Protein AF-A0A8H6X5P5-F1 (afdb_monomer)

Mean predicted aligned error: 10.88 Å

Radius of gyration: 21.97 Å; Cα contacts (8 Å, |Δi|>4): 247; chains: 1; bounding box: 53×71×59 Å

Foldseek 3Di:
DDDDPVVVVVCVVCLLVVLLEDAADQDDDDPPDDHPDPVNVLVVVVPDDLVSLCSHAYYADDCPPHDDDPVSVQVSLQSNQAHQAYADQPDAVVSCCVSQLNYQYQHYAYAPPVVVVVDQLPPSSLQRHQEYHHHCDDQDPVNVVRVVVRPRHNYYHYPHPPPVPPVVPPPDPPDPDDDDPDDD

Sequence (184 aa):
MLVASGSSRVKDWVEPLLYRTVAVQYSAPFDGYPDFTWDILLAAVRSKPLSFYHSVRHVHSSLEYGPITEANAKAILSVCTHVENLVLQWADALDFLPLIAPLPLKYLGADFTRFFLDHPPTHPLFDHITHLGLGHSDPSAERAEGLSLVPRLTHLFCASRLSWAMPPASRDMRFPGRPHCAGA

pLDDT: mean 77.14, std 16.71, range [34.53, 97.56]

Structure (mmCIF, N/CA/C/O backbone):
data_AF-A0A8H6X5P5-F1
#
_entry.id   AF-A0A8H6X5P5-F1
#
loop_
_atom_site.group_PDB
_atom_site.id
_atom_site.type_symbol
_atom_site.label_atom_id
_atom_site.label_alt_id
_atom_site.label_comp_id
_atom_site.label_asym_id
_atom_site.label_entity_id
_atom_site.label_seq_id
_atom_site.pdbx_PDB_ins_code
_atom_site.Cartn_x
_atom_site.Cartn_y
_atom_site.Cartn_z
_atom_site.occupancy
_atom_site.B_iso_or_equiv
_atom_site.auth_seq_id
_atom_site.auth_comp_id
_atom_site.auth_asym_id
_atom_site.auth_atom_id
_atom_site.pdbx_PDB_model_num
ATOM 1 N N . MET A 1 1 ? -22.288 6.301 37.584 1.00 39.06 1 MET A N 1
ATOM 2 C CA . MET A 1 1 ? -22.570 5.269 36.564 1.00 39.06 1 MET A CA 1
ATOM 3 C C . MET A 1 1 ? -23.295 5.970 35.421 1.00 39.06 1 MET A C 1
ATOM 5 O O . MET A 1 1 ? -24.476 6.255 35.549 1.00 39.06 1 MET A O 1
ATOM 9 N N . LEU A 1 2 ? -22.560 6.428 34.403 1.00 40.22 2 LEU A N 1
ATOM 10 C CA . LEU A 1 2 ? -23.121 7.225 33.304 1.00 40.22 2 LEU A CA 1
ATOM 11 C C . LEU A 1 2 ? -23.671 6.280 32.234 1.00 40.22 2 LEU A C 1
ATOM 13 O O . LEU A 1 2 ? -22.944 5.437 31.713 1.00 40.22 2 LEU A O 1
ATOM 17 N N . VAL A 1 3 ? -24.964 6.409 31.947 1.00 42.84 3 VAL A N 1
ATOM 18 C CA . VAL A 1 3 ? -25.647 5.687 30.873 1.00 42.84 3 VAL A CA 1
ATOM 19 C C . VAL A 1 3 ? -25.101 6.220 29.550 1.00 42.84 3 VAL A C 1
ATOM 21 O O . VAL A 1 3 ? -25.372 7.360 29.180 1.00 42.84 3 VAL A O 1
ATOM 24 N N . ALA A 1 4 ? -24.300 5.414 28.852 1.00 46.38 4 ALA A N 1
ATOM 25 C CA . ALA A 1 4 ? -23.913 5.700 27.478 1.00 46.38 4 ALA A CA 1
ATOM 26 C C . ALA A 1 4 ? -25.193 5.768 26.627 1.00 46.38 4 ALA A C 1
ATOM 28 O O . ALA A 1 4 ? -25.933 4.787 26.518 1.00 46.38 4 ALA A O 1
ATOM 29 N N . SER A 1 5 ? -25.499 6.950 26.094 1.00 50.62 5 SER A N 1
ATOM 30 C CA . SER A 1 5 ? -26.655 7.173 25.229 1.00 50.62 5 SER A CA 1
ATOM 31 C C . SER A 1 5 ? -26.537 6.299 23.972 1.00 50.62 5 SER A C 1
ATOM 33 O O . SER A 1 5 ? -25.446 6.108 23.442 1.00 50.62 5 SER A O 1
ATOM 35 N N . GLY A 1 6 ? -27.651 5.754 23.465 1.00 51.62 6 GLY A N 1
ATOM 36 C CA . GLY A 1 6 ? -27.662 4.813 22.326 1.00 51.62 6 GLY A CA 1
ATOM 37 C C . GLY A 1 6 ? -26.953 5.305 21.051 1.00 51.62 6 GLY A C 1
ATOM 38 O O . GLY A 1 6 ? -26.541 4.492 20.230 1.00 51.62 6 GLY A O 1
ATOM 39 N N . SER A 1 7 ? -26.733 6.617 20.933 1.00 59.19 7 SER A N 1
ATOM 40 C CA . SER A 1 7 ? -25.903 7.260 19.908 1.00 59.19 7 SER A CA 1
ATOM 41 C C . SER A 1 7 ? -24.453 6.744 19.886 1.00 59.19 7 SER A C 1
ATOM 43 O O . SER A 1 7 ? -23.915 6.488 18.808 1.00 59.19 7 SER A O 1
ATOM 45 N N . SER A 1 8 ? -23.829 6.503 21.048 1.00 60.12 8 SER A N 1
ATOM 46 C CA . SER A 1 8 ? -22.437 6.032 21.092 1.00 60.12 8 SER A CA 1
ATOM 47 C C . SER A 1 8 ? -22.300 4.597 20.576 1.00 60.12 8 SER A C 1
ATOM 49 O O . SER A 1 8 ? -21.378 4.303 19.829 1.00 60.12 8 SER A O 1
ATOM 51 N N . ARG A 1 9 ? -23.268 3.721 20.882 1.00 61.78 9 ARG A N 1
ATOM 52 C CA . ARG A 1 9 ? -23.242 2.311 20.449 1.00 61.78 9 ARG A CA 1
ATOM 53 C C . ARG A 1 9 ? -23.410 2.172 18.938 1.00 61.78 9 ARG A C 1
ATOM 55 O O . ARG A 1 9 ? -22.734 1.354 18.328 1.00 61.78 9 ARG A O 1
ATOM 62 N N . VAL A 1 10 ? -24.284 2.980 18.330 1.00 67.75 10 VAL A N 1
ATOM 63 C CA . VAL A 1 10 ? -24.441 3.004 16.865 1.00 67.75 10 VAL A CA 1
ATOM 64 C C . VAL A 1 10 ? -23.162 3.516 16.207 1.00 67.75 10 VAL A C 1
ATOM 66 O O . VAL A 1 10 ? -22.707 2.921 15.234 1.00 67.75 10 VAL A O 1
ATOM 69 N N . LYS A 1 11 ? -22.540 4.564 16.763 1.00 67.12 11 LYS A N 1
ATOM 70 C CA . LYS A 1 11 ? -21.250 5.061 16.278 1.00 67.12 11 LYS A CA 1
ATOM 71 C C . LYS A 1 11 ? -20.174 3.975 16.336 1.00 67.12 11 LYS A C 1
ATOM 73 O O . LYS A 1 11 ? -19.557 3.715 15.313 1.00 67.12 11 LYS A O 1
ATOM 78 N N . ASP A 1 12 ? -20.027 3.282 17.462 1.00 67.75 12 ASP A N 1
ATOM 79 C CA . ASP A 1 12 ? -19.025 2.220 17.631 1.00 67.75 12 ASP A CA 1
ATOM 80 C C . ASP A 1 12 ? -19.234 1.034 16.668 1.00 67.75 12 ASP A C 1
ATOM 82 O O . ASP A 1 12 ? -18.279 0.350 16.306 1.00 67.75 12 ASP A O 1
ATOM 86 N N . TRP A 1 13 ? -20.474 0.776 16.237 1.00 67.25 13 TRP A N 1
ATOM 87 C CA . TRP A 1 13 ? -20.799 -0.307 15.298 1.00 67.25 13 TRP A CA 1
ATOM 88 C C . TRP A 1 13 ? -20.622 0.095 13.836 1.00 67.25 13 TRP A C 1
ATOM 90 O O . TRP A 1 13 ? -20.2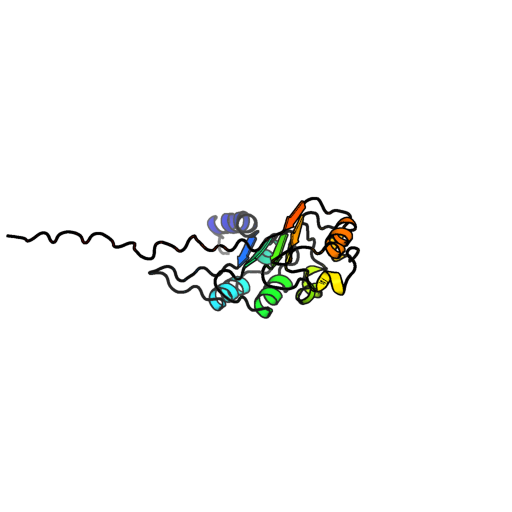21 -0.722 13.007 1.00 67.25 13 TRP A O 1
ATOM 100 N N . VAL A 1 14 ? -20.937 1.346 13.512 1.00 69.56 14 VAL A N 1
ATOM 101 C CA . VAL A 1 14 ? -20.919 1.860 12.140 1.00 69.56 14 VAL A CA 1
ATOM 102 C C . VAL A 1 14 ? -19.533 2.397 11.766 1.00 69.56 14 VAL A C 1
ATOM 104 O O . VAL A 1 14 ? -19.122 2.281 10.612 1.00 69.56 14 VAL A O 1
ATOM 107 N N . GLU A 1 15 ? -18.769 2.922 12.727 1.00 67.81 15 GLU A N 1
ATOM 108 C CA . GLU A 1 15 ? -17.417 3.458 12.521 1.00 67.81 15 GLU A CA 1
ATOM 109 C C . GLU A 1 15 ? -16.481 2.418 11.850 1.00 67.81 15 GLU A C 1
ATOM 111 O O . GLU A 1 15 ? -15.944 2.707 10.782 1.00 67.81 15 GLU A O 1
ATOM 116 N N . PRO A 1 16 ? -16.381 1.152 12.289 1.00 66.19 16 PRO A N 1
ATOM 117 C CA . PRO A 1 16 ? -15.549 0.155 11.601 1.00 66.19 16 PRO A CA 1
ATOM 118 C C . PRO A 1 16 ? -15.970 -0.182 10.160 1.00 66.19 16 PRO A C 1
ATOM 120 O O . PRO A 1 16 ? -15.204 -0.816 9.434 1.00 66.19 16 PRO A O 1
ATOM 123 N N . LEU A 1 17 ? -17.195 0.164 9.748 1.00 64.56 17 LEU A N 1
ATOM 124 C CA . LEU A 1 17 ? -17.684 -0.032 8.380 1.00 64.56 17 LEU A CA 1
ATOM 125 C C . LEU A 1 17 ? -17.421 1.202 7.513 1.00 64.56 17 LEU A C 1
ATOM 127 O O . LEU A 1 17 ? -17.019 1.057 6.361 1.00 64.56 17 LEU A O 1
ATOM 131 N N . LEU A 1 18 ? -17.602 2.399 8.075 1.00 67.75 18 LEU A N 1
ATOM 132 C CA . LEU A 1 18 ? -17.373 3.664 7.375 1.00 67.75 18 LEU A CA 1
ATOM 133 C C . LEU A 1 18 ? -15.886 4.011 7.245 1.00 67.75 18 LEU A C 1
ATOM 135 O O . LEU A 1 18 ? -15.490 4.625 6.260 1.00 67.75 18 LEU A O 1
ATOM 139 N N . TYR A 1 19 ? -15.058 3.606 8.210 1.00 72.44 19 TYR A N 1
ATOM 140 C CA . TYR A 1 19 ? -13.650 4.002 8.288 1.00 72.44 19 TYR A CA 1
ATOM 141 C C . TYR A 1 19 ? -12.671 2.863 7.969 1.00 72.44 19 TYR A C 1
ATOM 143 O O . TYR A 1 19 ? -11.539 2.845 8.448 1.00 72.44 19 TYR A O 1
ATOM 151 N N . ARG A 1 20 ? -13.066 1.922 7.101 1.00 86.69 20 ARG A N 1
ATOM 152 C CA . ARG A 1 20 ? -12.126 0.926 6.546 1.00 86.69 20 ARG A CA 1
ATOM 153 C C . ARG A 1 20 ? -11.087 1.539 5.613 1.00 86.69 20 ARG A C 1
ATOM 155 O O . ARG A 1 20 ? -10.101 0.875 5.295 1.00 86.69 20 ARG A O 1
ATOM 162 N N . THR A 1 21 ? -11.306 2.775 5.180 1.00 87.25 21 THR A N 1
ATOM 163 C CA . THR A 1 21 ? -10.473 3.461 4.200 1.00 87.25 21 THR A CA 1
ATOM 164 C C . THR A 1 21 ? -9.872 4.717 4.802 1.00 87.25 21 THR A C 1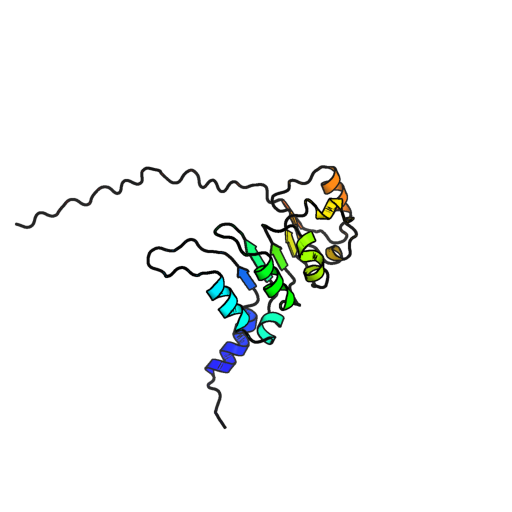
ATOM 166 O O . THR A 1 21 ? -10.592 5.612 5.239 1.00 87.25 21 THR A O 1
ATOM 169 N N . VAL A 1 22 ? -8.545 4.800 4.772 1.00 84.88 22 VAL A N 1
ATOM 170 C CA . VAL A 1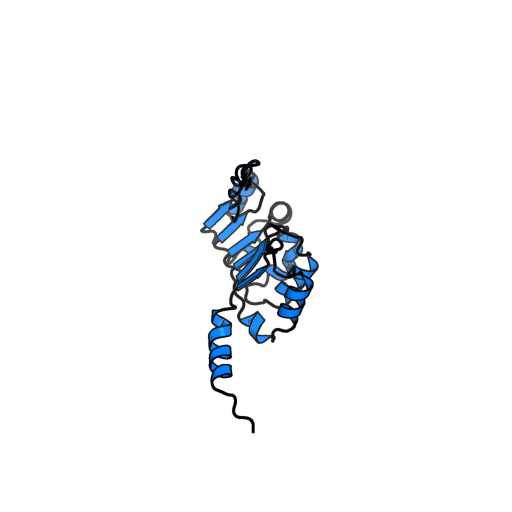 22 ? -7.800 6.040 4.980 1.00 84.88 22 VAL A CA 1
ATOM 171 C C . VAL A 1 22 ? -7.395 6.538 3.599 1.00 84.88 22 VAL A C 1
ATOM 173 O O . VAL A 1 22 ? -6.437 6.048 3.001 1.00 84.88 22 VAL A O 1
ATOM 176 N N . ALA A 1 23 ? -8.182 7.469 3.065 1.00 82.25 23 ALA A N 1
ATOM 177 C CA . ALA A 1 23 ? -7.862 8.163 1.829 1.00 82.25 23 ALA A CA 1
ATOM 178 C C . ALA A 1 23 ? -7.182 9.480 2.176 1.00 82.25 23 ALA A C 1
ATOM 180 O O . ALA A 1 23 ? -7.707 10.302 2.927 1.00 82.25 23 ALA A O 1
ATOM 181 N N . VAL A 1 24 ? -5.990 9.647 1.635 1.00 74.12 24 VAL A N 1
ATOM 182 C CA . VAL A 1 24 ? -5.109 10.755 1.919 1.00 74.12 24 VAL A CA 1
ATOM 183 C C . VAL A 1 24 ? -4.894 11.495 0.608 1.00 74.12 24 VAL A C 1
ATOM 185 O O . VAL A 1 24 ? -3.931 11.262 -0.124 1.00 74.12 24 VAL A O 1
ATOM 188 N N . GLN A 1 25 ? -5.887 12.315 0.283 1.00 69.81 25 GLN A N 1
ATOM 189 C CA . GLN A 1 25 ? -5.935 13.137 -0.916 1.00 69.81 25 GLN A CA 1
ATOM 190 C C . GLN A 1 25 ? -5.964 14.584 -0.450 1.00 69.81 25 GLN A C 1
ATOM 192 O O . GLN A 1 25 ? -6.847 14.973 0.314 1.00 69.81 25 GLN A O 1
ATOM 197 N N . TYR A 1 26 ? -4.980 15.375 -0.868 1.00 63.84 26 TYR A N 1
ATOM 198 C CA . TYR A 1 26 ? -5.124 16.817 -0.753 1.00 63.84 26 TYR A CA 1
ATOM 199 C C . TYR A 1 26 ? -6.249 17.214 -1.713 1.00 63.84 26 TYR A C 1
ATOM 201 O O . TYR A 1 26 ? -6.276 16.767 -2.854 1.00 63.84 26 TYR A O 1
ATOM 209 N N . SER A 1 27 ? -7.208 18.004 -1.256 1.00 59.72 27 SER A N 1
ATOM 210 C CA . SER A 1 27 ? -8.148 18.686 -2.140 1.00 59.72 27 SER A CA 1
ATOM 211 C C . SER A 1 27 ? -7.631 20.101 -2.319 1.00 59.72 27 SER A C 1
ATOM 213 O O . SER A 1 27 ? -7.303 20.741 -1.318 1.00 59.72 27 SER A O 1
ATOM 215 N N . ALA A 1 28 ? -7.553 20.591 -3.559 1.00 63.03 28 ALA A N 1
ATOM 216 C CA . ALA A 1 28 ? -7.335 22.014 -3.803 1.00 63.03 28 ALA A CA 1
ATOM 217 C C . ALA A 1 28 ? -8.240 22.856 -2.876 1.00 63.03 28 ALA A C 1
ATOM 219 O O . ALA A 1 28 ? -9.361 22.412 -2.592 1.00 63.03 28 ALA A O 1
ATOM 220 N N . PRO A 1 29 ? -7.780 24.033 -2.406 1.00 63.16 29 PRO A N 1
ATOM 221 C CA . PRO A 1 29 ? -8.624 24.957 -1.660 1.00 63.16 29 PRO A CA 1
ATOM 222 C C . PRO A 1 29 ? -9.966 25.105 -2.374 1.00 63.16 29 PRO A C 1
ATOM 224 O O . PRO A 1 29 ? -10.008 25.441 -3.559 1.00 63.16 29 PRO A O 1
ATOM 227 N N . PHE A 1 30 ? -11.057 24.782 -1.687 1.00 60.91 30 PHE A N 1
ATOM 228 C CA . PHE A 1 30 ? -12.389 24.996 -2.233 1.00 60.91 30 PHE A CA 1
ATOM 229 C C . PHE A 1 30 ? -12.824 26.402 -1.832 1.00 60.91 30 PHE A C 1
ATOM 231 O O . PHE A 1 30 ? -12.812 26.724 -0.643 1.00 60.91 30 PHE A O 1
ATOM 238 N N . ASP A 1 31 ? -13.191 27.239 -2.805 1.00 71.19 31 ASP A N 1
ATOM 239 C CA . ASP A 1 31 ? -13.555 28.638 -2.558 1.00 71.19 31 ASP A CA 1
ATOM 240 C C . ASP A 1 31 ? -14.583 28.755 -1.419 1.00 71.19 31 ASP A C 1
ATOM 242 O O . ASP A 1 31 ? -15.666 28.165 -1.455 1.00 71.19 31 ASP A O 1
ATOM 246 N N . GLY A 1 32 ? -14.231 29.523 -0.384 1.00 74.94 32 GLY A N 1
ATOM 247 C CA . GLY A 1 32 ? -15.073 29.747 0.795 1.00 74.94 32 GLY A CA 1
ATOM 248 C C . GLY A 1 32 ? -14.940 28.712 1.919 1.00 74.94 32 GLY A C 1
ATOM 249 O O . GLY A 1 32 ? -15.605 28.868 2.943 1.00 74.94 32 GLY A O 1
ATOM 250 N N . TYR A 1 33 ? -14.080 27.700 1.778 1.00 65.31 33 TYR A N 1
ATOM 251 C CA . TYR A 1 33 ? -13.771 26.733 2.835 1.00 65.31 33 TYR A CA 1
ATOM 252 C C . TYR A 1 33 ? -12.330 26.918 3.326 1.00 65.31 33 TYR A C 1
ATOM 254 O O . TYR A 1 33 ? -11.451 27.248 2.533 1.00 65.31 33 TYR A O 1
ATOM 262 N N . PRO A 1 34 ? -12.067 26.734 4.633 1.00 66.25 34 PRO A N 1
ATOM 263 C CA . PRO A 1 34 ? -10.711 26.806 5.159 1.00 66.25 34 PRO A CA 1
ATOM 264 C C . PRO A 1 34 ? -9.838 25.700 4.557 1.00 66.25 34 PRO A C 1
ATOM 266 O O . PRO A 1 34 ? -10.293 24.567 4.386 1.00 66.25 34 PRO A O 1
ATOM 269 N N . ASP A 1 35 ? -8.574 26.029 4.290 1.00 66.88 35 ASP A N 1
ATOM 270 C CA . ASP A 1 35 ? -7.583 25.070 3.810 1.00 66.88 35 ASP A CA 1
ATOM 271 C C . ASP A 1 35 ? -7.447 23.906 4.799 1.00 66.88 35 ASP A C 1
ATOM 273 O O . ASP A 1 35 ? -7.024 24.072 5.948 1.00 66.88 35 ASP A O 1
ATOM 277 N N . PHE A 1 36 ? -7.782 22.699 4.345 1.00 67.44 36 PHE A N 1
ATOM 278 C CA . PHE A 1 36 ? -7.519 21.482 5.102 1.00 67.44 36 PHE A CA 1
ATOM 279 C C . PHE A 1 36 ? -6.047 21.110 4.943 1.00 67.44 36 PHE A C 1
ATOM 281 O O . PHE A 1 36 ? -5.649 20.426 4.001 1.00 67.44 36 PHE A O 1
ATOM 288 N N . THR A 1 37 ? -5.219 21.592 5.869 1.00 72.12 37 THR A N 1
ATOM 289 C CA . THR A 1 37 ? -3.789 21.284 5.870 1.00 72.12 37 THR A CA 1
ATOM 290 C C . THR A 1 37 ? -3.522 19.841 6.295 1.00 72.12 37 THR A C 1
ATOM 292 O O . THR A 1 37 ? -4.297 19.201 7.014 1.00 72.12 37 THR A O 1
ATOM 295 N N . TRP A 1 38 ? -2.352 19.343 5.899 1.00 71.62 38 TRP A N 1
ATOM 296 C CA . TRP A 1 38 ? -1.826 18.053 6.337 1.00 71.62 38 TRP A CA 1
ATOM 297 C C . TRP A 1 38 ? -1.779 17.900 7.856 1.00 71.62 38 TRP A C 1
ATOM 299 O O . TRP A 1 38 ? -2.062 16.819 8.370 1.00 71.62 38 TRP A O 1
ATOM 309 N N . ASP A 1 39 ? -1.483 18.976 8.580 1.00 75.12 39 ASP A N 1
ATOM 310 C CA . ASP A 1 39 ? -1.404 18.954 10.040 1.00 75.12 39 ASP A CA 1
ATOM 311 C C . ASP A 1 39 ? -2.755 18.634 10.683 1.00 75.12 39 ASP A C 1
ATOM 313 O O . ASP A 1 39 ? -2.807 17.879 11.655 1.00 75.12 39 ASP A O 1
ATOM 317 N N . ILE A 1 40 ? -3.856 19.136 10.112 1.00 75.44 40 ILE A N 1
ATOM 318 C CA . ILE A 1 40 ? -5.214 18.850 10.592 1.00 75.44 40 ILE A CA 1
ATOM 319 C C . ILE A 1 40 ? -5.552 17.378 10.359 1.00 75.44 40 ILE A C 1
ATOM 321 O O . ILE A 1 40 ? -6.058 16.710 11.264 1.00 75.44 40 ILE A O 1
ATOM 325 N N . LEU A 1 41 ? -5.233 16.846 9.175 1.00 74.75 41 LEU A N 1
ATOM 326 C CA . LEU A 1 41 ? -5.461 15.436 8.868 1.00 74.75 41 LEU A CA 1
ATOM 327 C C . LEU A 1 41 ? -4.647 14.527 9.796 1.00 74.75 41 LEU A C 1
ATOM 329 O O . LEU A 1 41 ? -5.184 13.574 10.356 1.00 74.75 41 LEU A O 1
ATOM 333 N N . LEU A 1 42 ? -3.371 14.842 10.017 1.00 76.50 42 LEU A N 1
ATOM 334 C CA . LEU A 1 42 ? -2.517 14.083 10.929 1.00 76.50 42 LEU A CA 1
ATOM 335 C C . LEU A 1 42 ? -2.973 14.192 12.376 1.00 76.50 42 LEU A C 1
ATOM 337 O O . LEU A 1 42 ? -2.915 13.196 13.092 1.00 76.50 42 LEU A O 1
ATOM 341 N N . ALA A 1 43 ? -3.424 15.363 12.823 1.00 81.81 43 ALA A N 1
ATOM 342 C CA . ALA A 1 43 ? -3.997 15.524 14.153 1.00 81.81 43 ALA A CA 1
ATOM 343 C C . ALA A 1 43 ? -5.261 14.667 14.305 1.00 81.81 43 ALA A C 1
ATOM 345 O O . ALA A 1 43 ? -5.406 13.962 15.305 1.00 81.81 43 ALA A O 1
ATOM 346 N N . ALA A 1 44 ? -6.130 14.654 13.288 1.00 79.56 44 ALA A N 1
ATOM 347 C CA . ALA A 1 44 ? -7.327 13.822 13.268 1.00 79.56 44 ALA A CA 1
ATOM 348 C C . ALA A 1 44 ? -6.971 12.333 13.325 1.00 79.56 44 ALA A C 1
ATOM 350 O O . ALA A 1 44 ? -7.499 11.624 14.180 1.00 79.56 44 ALA A O 1
ATOM 351 N N . VAL A 1 45 ? -6.029 11.880 12.492 1.00 80.06 45 VAL A N 1
ATOM 352 C CA . VAL A 1 45 ? -5.498 10.513 12.520 1.00 80.06 45 VAL A CA 1
ATOM 353 C C . VAL A 1 45 ? -4.946 10.201 13.914 1.00 80.06 45 VAL A C 1
ATOM 355 O O . VAL A 1 45 ? -5.488 9.337 14.593 1.00 80.06 45 VAL A O 1
ATOM 358 N N . ARG A 1 46 ? -3.975 10.972 14.419 1.00 83.56 46 ARG A N 1
ATOM 359 C CA . ARG A 1 46 ? -3.341 10.774 15.740 1.00 83.56 46 ARG A CA 1
ATOM 360 C C . ARG A 1 46 ? -4.326 10.771 16.912 1.00 83.56 46 ARG A C 1
ATOM 362 O O . ARG A 1 46 ? -4.043 10.136 17.921 1.00 83.56 46 ARG A O 1
ATOM 369 N N . SER A 1 47 ? -5.465 11.452 16.789 1.00 85.19 47 SER A N 1
ATOM 370 C CA . SER A 1 47 ? -6.516 11.466 17.816 1.00 85.19 47 SER A CA 1
ATOM 371 C C . SER A 1 47 ? -7.370 10.192 17.857 1.00 85.19 47 SER A C 1
ATOM 373 O O . SER A 1 47 ? -8.099 9.975 18.827 1.00 85.19 47 SER A O 1
ATOM 375 N N . LYS A 1 48 ? -7.311 9.346 16.819 1.00 85.38 48 LYS A N 1
ATOM 376 C CA . LYS A 1 48 ? -8.088 8.107 16.756 1.00 85.38 48 LYS A CA 1
ATOM 377 C C . LYS A 1 48 ? -7.540 7.047 17.724 1.00 85.38 48 LYS A C 1
ATOM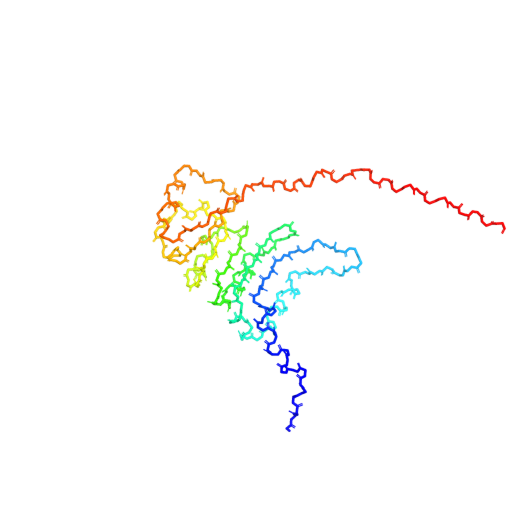 379 O O . LYS A 1 48 ? -6.325 6.908 17.866 1.00 85.38 48 LYS A O 1
ATOM 384 N N . PRO A 1 49 ? -8.422 6.258 18.367 1.00 87.62 49 PRO A N 1
ATOM 385 C CA . PRO A 1 49 ? -8.004 5.158 19.233 1.00 87.62 49 PRO A CA 1
ATOM 386 C C . PRO A 1 49 ? -7.321 4.044 18.427 1.00 87.62 49 PRO A C 1
ATOM 388 O O . PRO A 1 49 ? -7.607 3.866 17.248 1.00 87.62 49 PRO A O 1
ATOM 391 N N . LEU A 1 50 ? -6.484 3.220 19.067 1.00 86.56 50 LEU A N 1
ATOM 392 C CA . LEU A 1 50 ? -5.786 2.110 18.395 1.00 86.56 50 LEU A CA 1
ATOM 393 C C . LEU A 1 50 ? -6.729 1.151 17.644 1.00 86.56 50 LEU A C 1
ATOM 395 O O . LEU A 1 50 ? -6.408 0.687 16.552 1.00 86.56 50 LEU A O 1
ATOM 399 N N . SER A 1 51 ? -7.923 0.905 18.191 1.00 85.88 51 SER A N 1
ATOM 400 C CA . SER A 1 51 ? -8.958 0.068 17.568 1.00 85.88 51 SER A CA 1
ATOM 401 C C . SER A 1 51 ? -9.390 0.557 16.183 1.00 85.88 51 SER A C 1
ATOM 403 O O . SER A 1 51 ? -9.731 -0.264 15.332 1.00 85.88 51 SER A O 1
ATOM 405 N N . PHE A 1 52 ? -9.327 1.868 15.929 1.00 86.50 52 PHE A N 1
ATOM 406 C CA . PHE A 1 52 ? -9.602 2.447 14.617 1.00 86.50 52 PHE A CA 1
ATOM 407 C C . PHE A 1 52 ? -8.632 1.896 13.570 1.00 86.50 52 PHE A C 1
ATOM 409 O O . PHE A 1 52 ? -9.062 1.377 12.544 1.00 86.50 52 PHE A O 1
ATOM 416 N N . TYR A 1 53 ? -7.329 1.920 13.850 1.00 86.19 53 TYR A N 1
ATOM 417 C CA . TYR A 1 53 ? -6.304 1.478 12.901 1.00 86.19 53 TYR A CA 1
ATOM 418 C C . TYR A 1 53 ? -6.365 -0.021 12.608 1.00 86.19 53 TYR A C 1
ATOM 420 O O . TYR A 1 53 ? -6.099 -0.445 11.486 1.00 86.19 53 TYR A O 1
ATOM 428 N N . HIS A 1 54 ? -6.812 -0.824 13.577 1.00 89.06 54 HIS A N 1
ATOM 429 C CA . HIS A 1 54 ? -7.094 -2.244 13.362 1.00 89.06 54 HIS A CA 1
ATOM 430 C C . HIS A 1 54 ? -8.280 -2.496 12.421 1.00 89.06 54 HIS A C 1
ATOM 432 O O . HIS A 1 54 ? -8.386 -3.589 11.859 1.00 89.06 54 HIS A O 1
ATOM 438 N N . SER A 1 55 ? -9.166 -1.516 12.225 1.00 89.69 55 SER A N 1
ATOM 439 C CA . SER A 1 55 ? -10.292 -1.602 11.285 1.00 89.69 55 SER A CA 1
ATOM 440 C C . SER A 1 55 ? -9.946 -1.136 9.866 1.00 89.69 55 SER A C 1
ATOM 442 O O . SER A 1 55 ? -10.660 -1.477 8.922 1.00 89.69 55 SER A O 1
ATOM 444 N N . VAL A 1 56 ? -8.825 -0.428 9.692 1.00 91.75 56 VAL A N 1
ATOM 445 C CA . VAL A 1 56 ? -8.369 0.051 8.382 1.00 91.75 56 VAL A CA 1
ATOM 446 C C . VAL A 1 56 ? -7.952 -1.137 7.512 1.00 91.75 56 VAL A C 1
ATOM 448 O O . VAL A 1 56 ? -7.186 -2.006 7.930 1.00 91.75 56 VAL A O 1
ATOM 451 N N . ARG A 1 57 ? -8.495 -1.192 6.295 1.00 93.75 57 ARG A N 1
ATOM 452 C CA . ARG A 1 57 ? -8.219 -2.208 5.263 1.00 93.75 57 ARG A CA 1
ATOM 453 C C . ARG A 1 57 ? -7.681 -1.598 3.976 1.00 93.75 57 ARG A C 1
ATOM 455 O O . ARG A 1 57 ? -7.028 -2.297 3.204 1.00 93.75 57 ARG A O 1
ATOM 462 N N . HIS A 1 58 ? -7.944 -0.316 3.754 1.00 92.44 58 HIS A N 1
ATOM 463 C CA . HIS A 1 58 ? -7.566 0.401 2.549 1.00 92.44 58 HIS A CA 1
ATOM 464 C C . HIS A 1 58 ? -6.806 1.667 2.935 1.00 92.44 58 HIS A C 1
ATOM 466 O O . HIS A 1 58 ? -7.298 2.468 3.730 1.00 92.44 58 HIS A O 1
ATOM 472 N N . VAL A 1 59 ? -5.623 1.856 2.364 1.00 90.56 59 VAL A N 1
ATOM 473 C CA . VAL A 1 59 ? -4.856 3.098 2.475 1.00 90.56 59 VAL A CA 1
ATOM 474 C C . VAL A 1 59 ? -4.572 3.584 1.065 1.00 90.56 59 VAL A C 1
ATOM 476 O O . VAL A 1 59 ? -3.951 2.879 0.271 1.00 90.56 59 VAL A O 1
ATOM 479 N N . HIS A 1 60 ? -5.049 4.783 0.745 1.00 88.38 60 HIS A N 1
ATOM 480 C CA . HIS A 1 60 ? -4.829 5.419 -0.550 1.00 88.38 60 HIS A CA 1
ATOM 481 C C . HIS A 1 60 ? -4.141 6.755 -0.339 1.00 88.38 60 HIS A C 1
ATOM 483 O O . HIS A 1 60 ? -4.614 7.572 0.444 1.00 88.38 60 HIS A O 1
ATOM 489 N N . SER A 1 61 ? -3.028 6.975 -1.027 1.00 83.81 61 SER A N 1
ATOM 490 C CA . SER A 1 61 ? -2.311 8.237 -1.001 1.00 83.81 61 SER A CA 1
ATOM 491 C C . SER A 1 61 ? -1.942 8.667 -2.416 1.00 83.81 61 SER A C 1
ATOM 493 O O . SER A 1 61 ? -1.290 7.926 -3.160 1.00 83.81 61 SER A O 1
ATOM 495 N N . SER A 1 62 ? -2.369 9.878 -2.774 1.00 77.00 62 SER A N 1
ATOM 496 C CA . SER A 1 62 ? -2.106 10.501 -4.070 1.00 77.00 62 SER A CA 1
ATOM 497 C C . SER A 1 62 ? -1.509 11.895 -3.888 1.00 77.00 62 SER A C 1
ATOM 499 O O . SER A 1 62 ? -1.859 12.611 -2.949 1.00 77.00 62 SER A O 1
ATOM 501 N N . LEU A 1 63 ? -0.601 12.262 -4.796 1.00 64.75 63 LEU A N 1
ATOM 502 C CA . LEU A 1 63 ? 0.046 13.574 -4.845 1.00 64.75 63 LEU A CA 1
ATOM 503 C C . LEU A 1 63 ? -0.708 14.613 -5.671 1.00 64.75 63 LEU A C 1
ATOM 505 O O . LEU A 1 63 ? -0.195 15.724 -5.780 1.00 64.75 63 LEU A O 1
ATOM 509 N N . GLU A 1 64 ? -1.877 14.296 -6.244 1.00 60.69 64 GLU A N 1
ATOM 510 C CA . GLU A 1 64 ? -2.538 15.163 -7.239 1.00 60.69 64 GLU A CA 1
ATOM 511 C C . GLU A 1 64 ? -2.685 16.629 -6.809 1.00 60.69 64 GLU A C 1
ATOM 513 O O . GLU A 1 64 ? -2.737 17.503 -7.672 1.00 60.69 64 GLU A O 1
ATOM 518 N N . TYR A 1 65 ? -2.657 16.929 -5.506 1.00 56.47 65 TYR A N 1
ATOM 519 C CA . TYR A 1 65 ? -2.799 18.299 -5.035 1.00 56.47 65 TYR A CA 1
ATOM 520 C C . TYR A 1 65 ? -1.860 18.732 -3.889 1.00 56.47 65 TYR A C 1
ATOM 522 O O . TYR A 1 65 ? -1.973 19.858 -3.417 1.00 56.47 65 TYR A O 1
ATOM 530 N N . GLY A 1 66 ? -0.886 17.923 -3.454 1.00 56.91 66 GLY A N 1
ATOM 531 C CA . GLY A 1 66 ? 0.106 18.393 -2.474 1.00 56.91 66 GLY A CA 1
ATOM 532 C C . GLY A 1 66 ? 0.966 17.294 -1.844 1.00 56.91 66 GLY A C 1
ATOM 533 O O . GLY A 1 66 ? 0.524 16.147 -1.766 1.00 56.91 66 GLY A O 1
ATOM 534 N N . PRO A 1 67 ? 2.184 17.620 -1.364 1.00 59.78 67 PRO A N 1
ATOM 535 C CA . PRO A 1 67 ? 3.114 16.631 -0.844 1.00 59.78 67 PRO A CA 1
ATOM 536 C C . PRO A 1 67 ? 2.642 16.094 0.504 1.00 59.78 67 PRO A C 1
ATOM 538 O O . PRO A 1 67 ? 2.826 16.727 1.543 1.00 59.78 67 PRO A O 1
ATOM 541 N N . ILE A 1 68 ? 2.085 14.883 0.507 1.00 70.81 68 ILE A N 1
ATOM 542 C CA . ILE A 1 68 ? 2.254 14.032 1.679 1.00 70.81 68 ILE A CA 1
ATOM 543 C C . ILE A 1 68 ? 3.757 13.822 1.854 1.00 70.81 68 ILE A C 1
ATOM 545 O O . ILE A 1 68 ? 4.470 13.485 0.910 1.00 70.81 68 ILE A O 1
ATOM 549 N N . THR A 1 69 ? 4.268 14.065 3.054 1.00 78.12 69 THR A N 1
ATOM 550 C CA . THR A 1 69 ? 5.660 13.728 3.323 1.00 78.12 69 THR A CA 1
ATOM 551 C C . THR A 1 69 ? 5.771 12.221 3.512 1.00 78.12 69 THR A C 1
ATOM 553 O O . THR A 1 69 ? 4.879 11.570 4.063 1.00 78.12 69 THR A O 1
ATOM 556 N N . GLU A 1 70 ? 6.904 11.662 3.111 1.00 82.69 70 GLU A N 1
ATOM 557 C CA . GLU A 1 70 ? 7.246 10.267 3.381 1.00 82.69 70 GLU A CA 1
ATOM 558 C C . GLU A 1 70 ? 7.047 9.902 4.862 1.00 82.69 70 GLU A C 1
ATOM 560 O O . GLU A 1 70 ? 6.452 8.875 5.188 1.00 82.69 70 GLU A O 1
ATOM 565 N N . ALA A 1 71 ? 7.442 10.804 5.766 1.00 84.69 71 ALA A N 1
ATOM 566 C CA . ALA A 1 71 ? 7.276 10.650 7.208 1.00 84.69 71 ALA A CA 1
ATOM 567 C C . ALA A 1 71 ? 5.808 10.464 7.632 1.00 84.69 71 ALA A C 1
ATOM 569 O O . ALA A 1 71 ? 5.514 9.633 8.493 1.00 84.69 71 ALA A O 1
ATOM 570 N N . ASN A 1 72 ? 4.877 11.194 7.013 1.00 83.56 72 ASN A N 1
ATOM 571 C CA . ASN A 1 72 ? 3.449 11.089 7.311 1.00 83.56 72 ASN A CA 1
ATOM 572 C C . ASN A 1 72 ? 2.881 9.741 6.869 1.00 83.56 72 ASN A C 1
ATOM 574 O O . ASN A 1 72 ? 2.170 9.089 7.634 1.00 83.56 72 ASN A O 1
ATOM 578 N N . ALA A 1 73 ? 3.235 9.296 5.664 1.00 86.38 73 ALA A N 1
ATOM 579 C CA . ALA A 1 73 ? 2.834 7.985 5.168 1.00 86.38 73 ALA A CA 1
ATOM 580 C C . ALA A 1 73 ? 3.386 6.860 6.056 1.00 86.38 73 ALA A C 1
ATOM 582 O O . ALA A 1 73 ? 2.642 5.959 6.446 1.00 86.38 73 ALA A O 1
ATOM 583 N N . LYS A 1 74 ? 4.660 6.956 6.462 1.00 90.06 74 LYS A N 1
ATOM 584 C CA . LYS A 1 74 ? 5.288 6.003 7.390 1.00 90.06 74 LYS A CA 1
ATOM 585 C C . LYS A 1 74 ? 4.581 5.972 8.747 1.00 90.06 74 LYS A C 1
ATOM 587 O O . LYS A 1 74 ? 4.349 4.892 9.281 1.00 90.06 74 LYS A O 1
ATOM 592 N N . ALA A 1 75 ? 4.185 7.130 9.276 1.00 87.75 75 ALA A N 1
ATOM 593 C CA . ALA A 1 75 ? 3.447 7.221 10.535 1.00 87.75 75 ALA A CA 1
ATOM 594 C C . ALA A 1 75 ? 2.042 6.598 10.463 1.00 87.75 75 ALA A C 1
ATOM 596 O O . ALA A 1 75 ? 1.583 6.024 11.444 1.00 87.75 75 ALA A O 1
ATOM 597 N N . ILE A 1 76 ? 1.356 6.689 9.319 1.00 88.25 76 ILE A N 1
ATOM 598 C CA . ILE A 1 76 ? 0.055 6.030 9.118 1.00 88.25 76 ILE A CA 1
ATOM 599 C C . ILE A 1 76 ? 0.244 4.512 8.995 1.00 88.25 76 ILE A C 1
ATOM 601 O O . ILE A 1 76 ? -0.478 3.739 9.628 1.00 88.25 76 ILE A O 1
ATOM 605 N N . LEU A 1 77 ? 1.224 4.070 8.204 1.00 91.56 77 LEU A N 1
ATOM 606 C CA . LEU A 1 77 ? 1.466 2.647 7.954 1.00 91.56 77 LEU A CA 1
ATOM 607 C C . LEU A 1 77 ? 1.995 1.902 9.185 1.00 91.56 77 LEU A C 1
ATOM 609 O O . LEU A 1 77 ? 1.707 0.720 9.334 1.00 91.56 77 LEU A O 1
ATOM 613 N N . SER A 1 78 ? 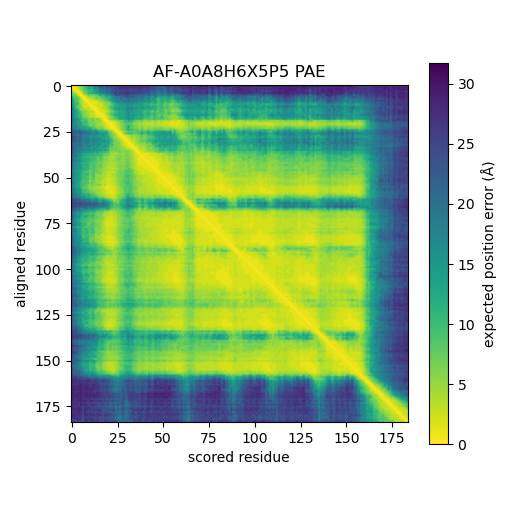2.693 2.577 10.103 1.00 92.19 78 SER A N 1
ATOM 614 C CA . SER A 1 78 ? 3.189 1.946 11.335 1.00 92.19 78 SER A CA 1
ATOM 615 C C . SER A 1 78 ? 2.080 1.513 12.301 1.00 92.19 78 SER A C 1
ATOM 617 O O . SER A 1 78 ? 2.304 0.632 13.130 1.00 92.19 78 SER A O 1
ATOM 619 N N . VAL A 1 79 ? 0.883 2.099 12.195 1.00 90.94 79 VAL A N 1
ATOM 620 C CA . VAL A 1 79 ? -0.274 1.767 13.045 1.00 90.94 79 VAL A CA 1
ATOM 621 C C . VAL A 1 79 ? -1.345 0.960 12.302 1.00 90.94 79 VAL A C 1
ATOM 623 O O . VAL A 1 79 ? -2.060 0.167 12.918 1.00 90.94 79 VAL A O 1
ATOM 626 N N . CYS A 1 80 ? -1.442 1.098 10.976 1.00 92.56 80 CYS A N 1
ATOM 627 C CA . CYS A 1 80 ? -2.392 0.362 10.136 1.00 92.56 80 CYS A CA 1
ATOM 628 C C . CYS A 1 80 ? -1.869 -1.044 9.780 1.00 92.56 80 CYS A C 1
ATOM 630 O O . CYS A 1 80 ? -1.436 -1.304 8.663 1.00 92.56 80 CYS A O 1
ATOM 632 N N . THR A 1 81 ? -1.937 -1.981 10.723 1.00 93.00 81 THR A N 1
ATOM 633 C CA . THR A 1 81 ? -1.334 -3.327 10.585 1.00 93.00 81 THR A CA 1
ATOM 634 C C . THR A 1 81 ? -2.136 -4.333 9.751 1.00 93.00 81 THR A C 1
ATOM 636 O O . THR A 1 81 ? -1.633 -5.401 9.422 1.00 93.00 81 THR A O 1
ATOM 639 N N . HIS A 1 82 ? -3.389 -4.024 9.413 1.00 95.06 82 HIS A N 1
ATOM 640 C CA . HIS A 1 82 ? -4.313 -4.947 8.736 1.00 95.06 82 HIS A CA 1
ATOM 641 C C . HIS A 1 82 ? -4.675 -4.481 7.319 1.00 95.06 82 HIS A C 1
ATOM 643 O O . HIS A 1 82 ? -5.748 -4.802 6.808 1.00 95.06 82 HIS A O 1
ATOM 649 N N . VAL A 1 83 ? -3.818 -3.674 6.695 1.00 95.75 83 VAL A N 1
ATOM 650 C CA . VAL A 1 83 ? -4.074 -3.135 5.356 1.00 95.75 83 VAL A CA 1
ATOM 651 C C . VAL A 1 83 ? -4.022 -4.262 4.332 1.00 95.75 83 VAL A C 1
ATOM 653 O O . VAL A 1 83 ? -3.044 -4.995 4.248 1.00 95.75 83 VAL A O 1
ATOM 656 N N . GLU A 1 84 ? -5.086 -4.372 3.540 1.00 96.94 84 GLU A N 1
ATOM 657 C CA . GLU A 1 84 ? -5.202 -5.325 2.433 1.00 96.94 84 GLU A CA 1
ATOM 658 C C . GLU A 1 84 ? -5.001 -4.635 1.080 1.00 96.94 84 GLU A C 1
ATOM 660 O O . GLU A 1 84 ? -4.592 -5.272 0.112 1.00 96.94 84 GLU A O 1
ATOM 665 N N . ASN A 1 85 ? -5.306 -3.337 0.993 1.00 96.19 85 ASN A N 1
ATOM 666 C CA . ASN A 1 85 ? -5.213 -2.568 -0.240 1.00 96.19 85 ASN A CA 1
ATOM 667 C C . ASN A 1 85 ? -4.422 -1.292 0.018 1.00 96.19 85 ASN A C 1
ATOM 669 O O . ASN A 1 85 ? -4.886 -0.411 0.745 1.00 96.19 85 ASN A O 1
ATOM 673 N N . LEU A 1 86 ? -3.237 -1.204 -0.575 1.00 94.69 86 LEU A N 1
ATOM 674 C CA . LEU A 1 86 ? -2.338 -0.073 -0.411 1.00 94.69 86 LEU A CA 1
ATOM 675 C C . LEU A 1 86 ? -2.060 0.584 -1.758 1.00 94.69 86 LEU A C 1
ATOM 677 O O . LEU A 1 86 ? -1.691 -0.090 -2.716 1.00 94.69 86 LEU A O 1
ATOM 681 N N . VAL A 1 87 ? -2.215 1.904 -1.816 1.00 92.06 87 VAL A N 1
ATOM 682 C CA . VAL A 1 87 ? -1.868 2.719 -2.980 1.00 92.06 87 VAL A CA 1
ATOM 683 C C . VAL A 1 87 ? -0.990 3.889 -2.547 1.00 92.06 87 VAL A C 1
ATOM 685 O O . VAL A 1 87 ? -1.440 4.750 -1.793 1.00 92.06 87 VAL A O 1
ATOM 688 N N . LEU A 1 88 ? 0.239 3.928 -3.055 1.00 89.50 88 LEU A N 1
ATOM 689 C CA . LEU A 1 88 ? 1.253 4.957 -2.839 1.00 89.50 88 LEU A CA 1
ATOM 690 C C . LEU A 1 88 ? 1.716 5.492 -4.203 1.00 89.50 88 LEU A C 1
ATOM 692 O O . LEU A 1 88 ? 2.770 5.116 -4.701 1.00 89.50 88 LEU A O 1
ATOM 696 N N . GLN A 1 89 ? 0.924 6.357 -4.843 1.00 82.50 89 GLN A N 1
ATOM 697 C CA . GLN A 1 89 ? 1.168 6.765 -6.245 1.00 82.50 89 GLN A CA 1
ATOM 698 C C . GLN A 1 89 ? 2.471 7.549 -6.479 1.00 82.50 89 GLN A C 1
ATOM 700 O O . GLN A 1 89 ? 2.849 7.795 -7.618 1.00 82.50 89 GLN A O 1
ATOM 705 N N . TRP A 1 90 ? 3.136 7.968 -5.411 1.00 80.75 90 TRP A N 1
ATOM 706 C CA . TRP A 1 90 ? 4.247 8.912 -5.435 1.00 80.75 90 TRP A CA 1
ATOM 707 C C . TRP A 1 90 ? 5.532 8.401 -4.803 1.00 80.75 90 TRP A C 1
ATOM 709 O O . TRP A 1 90 ? 6.546 9.094 -4.848 1.00 80.75 90 TRP A O 1
ATOM 719 N N . ALA A 1 91 ? 5.474 7.233 -4.176 1.00 82.44 91 ALA A N 1
ATOM 720 C CA . ALA A 1 91 ? 6.609 6.635 -3.506 1.00 82.44 91 ALA A CA 1
ATOM 721 C C . ALA A 1 91 ? 7.036 5.371 -4.237 1.00 82.44 91 ALA A C 1
ATOM 723 O O . ALA A 1 91 ? 6.192 4.612 -4.726 1.00 82.44 91 ALA A O 1
ATOM 724 N N . ASP A 1 92 ? 8.343 5.123 -4.238 1.00 85.25 92 ASP A N 1
ATOM 725 C CA . ASP A 1 92 ? 8.845 3.802 -4.573 1.00 85.25 92 ASP A CA 1
ATOM 726 C C . ASP A 1 92 ? 8.492 2.842 -3.430 1.00 85.25 92 ASP A C 1
ATOM 728 O O . ASP A 1 92 ? 8.669 3.156 -2.245 1.00 85.25 92 ASP A O 1
ATOM 732 N N . ALA A 1 93 ? 7.970 1.665 -3.774 1.00 85.12 93 ALA A N 1
ATOM 733 C CA . ALA A 1 93 ? 7.608 0.639 -2.802 1.00 85.12 93 ALA A CA 1
ATOM 734 C C . ALA A 1 93 ? 8.798 0.257 -1.905 1.00 85.12 93 ALA A C 1
ATOM 736 O O . ALA A 1 93 ? 8.607 -0.090 -0.735 1.00 85.12 93 ALA A O 1
ATOM 737 N N . LEU A 1 94 ? 10.021 0.354 -2.438 1.00 88.62 94 LEU A N 1
ATOM 738 C CA . LEU A 1 94 ? 11.256 0.058 -1.723 1.00 88.62 94 LEU A CA 1
ATOM 739 C C . LEU A 1 94 ? 11.432 0.922 -0.464 1.00 88.62 94 LEU A C 1
ATOM 741 O O . LEU A 1 94 ? 11.812 0.404 0.587 1.00 88.62 94 LEU A O 1
ATOM 745 N N . ASP A 1 95 ? 11.078 2.208 -0.527 1.00 90.38 95 ASP A N 1
ATOM 746 C CA . ASP A 1 95 ? 11.256 3.153 0.589 1.00 90.38 95 ASP A CA 1
ATOM 747 C C . ASP A 1 95 ? 10.323 2.842 1.781 1.00 90.38 95 ASP A C 1
ATOM 749 O O . ASP A 1 95 ? 10.531 3.310 2.912 1.00 90.38 95 ASP A O 1
ATOM 753 N N . PHE A 1 96 ? 9.304 2.013 1.533 1.00 92.50 96 PHE A N 1
ATOM 754 C CA . PHE A 1 96 ? 8.284 1.578 2.483 1.00 92.50 96 PHE A CA 1
ATOM 755 C C . PHE A 1 96 ? 8.359 0.085 2.807 1.00 92.50 96 PHE A C 1
ATOM 757 O O . PHE A 1 96 ? 7.591 -0.383 3.652 1.00 92.50 96 PHE A O 1
ATOM 764 N N . LEU A 1 97 ? 9.293 -0.655 2.199 1.00 93.25 97 LEU A N 1
ATOM 765 C CA . LEU A 1 97 ? 9.369 -2.113 2.279 1.00 93.25 97 LEU A CA 1
ATOM 766 C C . LEU A 1 97 ? 9.291 -2.668 3.715 1.00 93.25 97 LEU A C 1
ATOM 768 O O . LEU A 1 97 ? 8.475 -3.565 3.938 1.00 93.25 97 LEU A O 1
ATOM 772 N N . PRO A 1 98 ? 10.018 -2.122 4.717 1.00 94.38 98 PRO A N 1
ATOM 773 C CA . PRO A 1 98 ? 9.950 -2.628 6.091 1.00 94.38 98 PRO A CA 1
ATOM 774 C C . PRO A 1 98 ? 8.563 -2.513 6.735 1.00 94.38 98 PRO A C 1
ATOM 776 O O . PRO A 1 98 ? 8.246 -3.267 7.651 1.00 94.38 98 PRO A O 1
ATOM 779 N N . LEU A 1 99 ? 7.744 -1.562 6.278 1.00 94.75 99 LEU A N 1
ATOM 780 C CA . LEU A 1 99 ? 6.400 -1.321 6.803 1.00 94.75 99 LEU A CA 1
ATOM 781 C C . LEU A 1 99 ? 5.335 -2.118 6.053 1.00 94.75 99 LEU A C 1
ATOM 783 O O . LEU A 1 99 ? 4.334 -2.484 6.660 1.00 94.75 99 LEU A O 1
ATOM 787 N N . ILE A 1 100 ? 5.532 -2.376 4.757 1.00 95.44 100 ILE A N 1
ATOM 788 C CA . ILE A 1 100 ? 4.511 -3.005 3.905 1.00 95.44 100 ILE A CA 1
ATOM 789 C C . ILE A 1 100 ? 4.682 -4.518 3.766 1.00 95.44 100 ILE A C 1
ATOM 791 O O . ILE A 1 100 ? 3.687 -5.217 3.612 1.00 95.44 100 ILE A O 1
ATOM 795 N N . ALA A 1 101 ? 5.909 -5.038 3.874 1.00 94.75 101 ALA A N 1
ATOM 796 C CA . ALA A 1 101 ? 6.181 -6.474 3.819 1.00 94.75 101 ALA A CA 1
ATOM 797 C C . ALA A 1 101 ? 5.397 -7.324 4.843 1.00 94.75 101 ALA A C 1
ATOM 799 O O . ALA A 1 101 ? 4.954 -8.405 4.466 1.00 94.75 101 ALA A O 1
ATOM 800 N N . PRO A 1 102 ? 5.189 -6.894 6.108 1.00 95.75 102 PRO A N 1
ATOM 801 C CA . PRO A 1 102 ? 4.419 -7.685 7.069 1.00 95.75 102 PRO A CA 1
ATOM 802 C C . PRO A 1 102 ? 2.896 -7.556 6.901 1.00 95.75 102 PRO A C 1
ATOM 804 O O . PRO A 1 102 ? 2.151 -8.221 7.621 1.00 95.75 102 PRO A O 1
ATOM 807 N N . LEU A 1 103 ? 2.411 -6.682 6.013 1.00 95.94 103 LEU A N 1
ATOM 808 C CA . LEU A 1 103 ? 0.981 -6.427 5.852 1.00 95.94 103 LEU A CA 1
ATOM 809 C C . LEU A 1 103 ? 0.322 -7.525 4.996 1.00 95.94 103 LEU A C 1
ATOM 811 O O . LEU A 1 103 ? 0.938 -8.027 4.055 1.00 95.94 103 LEU A O 1
ATOM 815 N N . PRO A 1 104 ? -0.952 -7.876 5.253 1.00 96.31 104 PRO A N 1
ATOM 816 C CA . PRO A 1 104 ? -1.688 -8.892 4.496 1.00 96.31 104 PRO A CA 1
ATOM 817 C C . PRO A 1 104 ? -2.205 -8.345 3.151 1.00 96.31 104 PRO A C 1
ATOM 819 O O . PRO A 1 104 ? -3.400 -8.416 2.844 1.00 96.31 104 PRO A O 1
ATOM 822 N N . LEU A 1 105 ? -1.313 -7.757 2.354 1.00 97.06 105 LEU A N 1
ATOM 823 C CA . LEU A 1 105 ? -1.669 -7.065 1.122 1.00 97.06 105 LEU A CA 1
ATOM 824 C C . LEU A 1 105 ? -2.203 -8.040 0.064 1.00 97.06 105 LEU A C 1
ATOM 826 O O . LEU A 1 105 ? -1.611 -9.077 -0.227 1.00 97.06 105 LEU A O 1
ATOM 830 N N . LYS A 1 106 ? -3.322 -7.651 -0.547 1.00 97.38 106 LYS A N 1
ATOM 831 C CA . LYS A 1 106 ? -3.930 -8.272 -1.733 1.00 97.38 106 LYS A CA 1
ATOM 832 C C . LYS A 1 106 ? -3.825 -7.357 -2.946 1.00 97.38 106 LYS A C 1
ATOM 834 O O . LYS A 1 106 ? -3.691 -7.852 -4.066 1.00 97.38 106 LYS A O 1
ATOM 839 N N . TYR A 1 107 ? -3.888 -6.047 -2.711 1.00 96.75 107 TYR A N 1
ATOM 840 C CA . TYR A 1 107 ? -3.691 -5.003 -3.706 1.00 96.75 107 TYR A CA 1
ATOM 841 C C . TYR A 1 107 ? -2.519 -4.116 -3.289 1.00 96.75 107 TYR A C 1
ATOM 843 O O 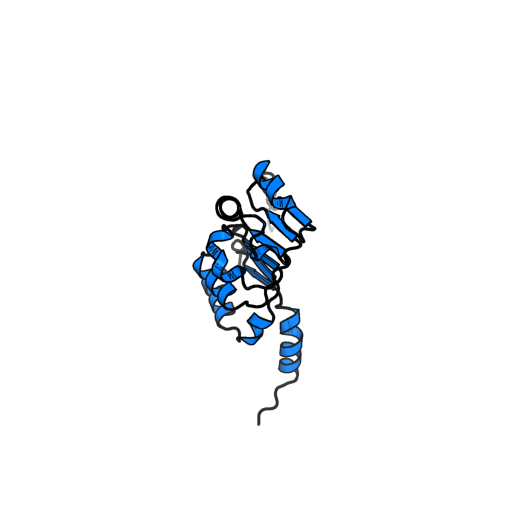. TYR A 1 107 ? -2.526 -3.564 -2.184 1.00 96.75 107 TYR A O 1
ATOM 851 N N . LEU A 1 108 ? -1.562 -3.920 -4.194 1.00 94.62 108 LEU A N 1
ATOM 852 C CA . LEU A 1 108 ? -0.476 -2.961 -4.014 1.00 94.62 108 LE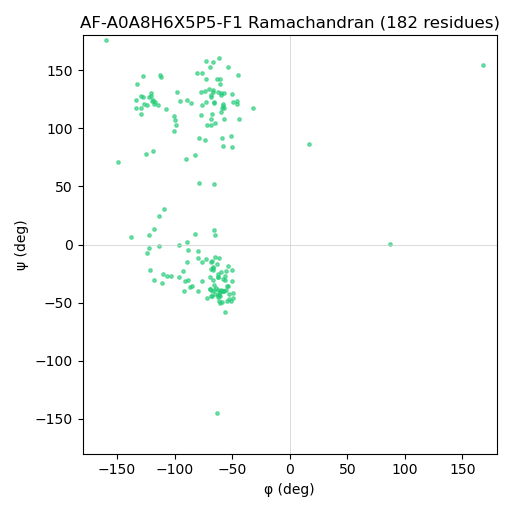U A CA 1
ATOM 853 C C . LEU A 1 108 ? -0.297 -2.119 -5.278 1.00 94.62 108 LEU A C 1
ATOM 855 O O . LEU A 1 108 ? 0.019 -2.643 -6.340 1.00 94.62 108 LEU A O 1
ATOM 859 N N . GLY A 1 109 ? -0.497 -0.810 -5.158 1.00 92.62 109 GLY A N 1
ATOM 860 C CA . GLY A 1 109 ? -0.180 0.170 -6.192 1.00 92.62 109 GLY A CA 1
ATOM 861 C C . GLY A 1 109 ? 0.931 1.092 -5.716 1.00 92.62 109 GLY A C 1
ATOM 862 O O . GLY A 1 109 ? 0.753 1.769 -4.710 1.00 92.62 109 GLY A O 1
ATOM 863 N N . ALA A 1 110 ? 2.058 1.130 -6.411 1.00 91.12 110 ALA A N 1
ATOM 864 C CA . ALA A 1 110 ? 3.193 1.985 -6.069 1.00 91.12 110 ALA A CA 1
ATOM 865 C C . ALA A 1 110 ? 4.088 2.178 -7.297 1.00 91.12 110 ALA A C 1
ATOM 867 O O . ALA A 1 110 ? 3.853 1.565 -8.344 1.00 91.12 110 ALA A O 1
ATOM 868 N N . ASP A 1 111 ? 5.124 3.005 -7.183 1.00 87.69 111 ASP A N 1
ATOM 869 C CA . ASP A 1 111 ? 6.229 2.903 -8.129 1.00 87.69 111 ASP A CA 1
ATOM 870 C C . ASP A 1 111 ? 7.109 1.698 -7.756 1.00 87.69 111 ASP A C 1
ATOM 872 O O . ASP A 1 111 ? 7.468 1.507 -6.596 1.00 87.69 111 ASP A O 1
ATOM 876 N N . PHE A 1 112 ? 7.429 0.864 -8.742 1.00 87.00 112 PHE A N 1
ATOM 877 C CA . PHE A 1 112 ? 8.289 -0.314 -8.590 1.00 87.00 112 PHE A CA 1
ATOM 878 C C . PHE A 1 112 ? 9.562 -0.209 -9.436 1.00 87.00 112 PHE A C 1
ATOM 880 O O . PHE A 1 112 ? 10.256 -1.207 -9.650 1.00 87.00 112 PHE A O 1
ATOM 887 N N . THR A 1 113 ? 9.864 0.989 -9.947 1.00 82.94 113 THR A N 1
ATOM 888 C CA . THR A 1 113 ? 11.004 1.236 -10.834 1.00 82.94 113 THR A CA 1
ATOM 889 C C . THR A 1 113 ? 12.307 0.723 -10.236 1.00 82.94 113 THR A C 1
ATOM 891 O O . THR A 1 113 ? 13.054 0.045 -10.950 1.00 82.94 113 THR A O 1
ATOM 894 N N . ARG A 1 114 ? 12.581 1.022 -8.959 1.00 85.50 114 ARG A N 1
ATOM 895 C CA . ARG A 1 114 ? 13.793 0.549 -8.275 1.00 85.50 114 ARG A CA 1
ATOM 896 C C . ARG A 1 114 ? 13.595 -0.827 -7.665 1.00 85.50 114 ARG A C 1
ATOM 898 O O . ARG A 1 114 ? 14.501 -1.648 -7.733 1.00 85.50 114 ARG A O 1
ATOM 905 N N . PHE A 1 115 ? 12.399 -1.106 -7.147 1.00 85.56 115 PHE A N 1
ATOM 906 C CA . PHE A 1 115 ? 12.104 -2.380 -6.497 1.00 85.56 115 PHE A CA 1
ATOM 907 C C . PHE A 1 115 ? 12.493 -3.595 -7.355 1.00 85.56 115 PHE A C 1
ATOM 909 O O . PHE A 1 115 ? 13.185 -4.482 -6.868 1.00 85.56 115 PHE A O 1
ATOM 916 N N . PHE A 1 116 ? 12.105 -3.630 -8.635 1.00 84.12 116 PHE A N 1
ATOM 917 C CA . PHE A 1 116 ? 12.421 -4.770 -9.509 1.00 84.12 116 PHE A CA 1
ATOM 918 C C . PHE A 1 116 ? 13.893 -4.856 -9.941 1.00 84.12 116 PHE A C 1
ATOM 920 O O . PHE A 1 116 ? 14.295 -5.883 -10.480 1.00 84.12 116 PHE A O 1
ATOM 927 N N . LEU A 1 117 ? 14.689 -3.803 -9.732 1.00 84.38 117 LEU A N 1
ATOM 928 C CA . LEU A 1 117 ? 16.139 -3.848 -9.952 1.00 84.38 117 LEU A CA 1
ATOM 929 C C . LEU A 1 117 ? 16.846 -4.520 -8.773 1.00 84.38 117 LEU A C 1
ATOM 931 O O . LEU A 1 117 ? 17.772 -5.303 -8.972 1.00 84.38 117 LEU A O 1
ATOM 935 N N . ASP A 1 118 ? 16.382 -4.225 -7.558 1.00 86.12 118 ASP A N 1
ATOM 936 C CA . ASP A 1 118 ? 17.033 -4.653 -6.319 1.00 86.12 118 ASP A CA 1
ATOM 937 C C . ASP A 1 118 ? 16.479 -5.986 -5.787 1.00 86.12 118 ASP A C 1
ATOM 939 O O . ASP A 1 118 ? 17.158 -6.699 -5.042 1.00 86.12 118 ASP A O 1
ATOM 943 N N . HIS A 1 119 ? 15.250 -6.348 -6.168 1.00 87.00 119 HIS A N 1
ATOM 944 C CA . HIS A 1 119 ? 14.553 -7.520 -5.653 1.00 87.00 119 HIS A CA 1
ATOM 945 C C . HIS A 1 119 ? 13.921 -8.367 -6.758 1.00 87.00 119 HIS A C 1
ATOM 947 O O . HIS A 1 119 ? 13.272 -7.840 -7.666 1.00 87.00 119 HIS A O 1
ATOM 953 N N . PRO A 1 120 ? 14.023 -9.705 -6.652 1.00 87.12 120 PRO A N 1
ATOM 954 C CA . PRO A 1 120 ? 13.343 -10.585 -7.580 1.00 87.12 120 PRO A CA 1
ATOM 955 C C . PRO A 1 120 ? 11.818 -10.520 -7.364 1.00 87.12 120 PRO A C 1
ATOM 957 O O . PRO A 1 120 ? 11.354 -10.333 -6.235 1.00 87.12 120 PRO A O 1
ATOM 960 N N . PRO A 1 121 ? 11.010 -10.777 -8.403 1.00 83.94 121 PRO A N 1
ATOM 961 C CA . PRO A 1 121 ? 9.551 -10.879 -8.283 1.00 83.94 121 PRO A CA 1
ATOM 962 C C . PRO A 1 121 ? 9.062 -12.002 -7.351 1.00 83.94 121 PRO A C 1
ATOM 964 O O . PRO A 1 121 ? 7.895 -12.031 -6.980 1.00 83.94 121 PRO A O 1
ATOM 967 N N . THR A 1 122 ? 9.951 -12.911 -6.941 1.00 87.69 122 THR A N 1
ATOM 968 C CA . THR A 1 122 ? 9.701 -13.949 -5.927 1.00 87.69 122 THR A CA 1
ATOM 969 C C . THR A 1 122 ? 9.846 -13.434 -4.490 1.00 87.69 122 THR A C 1
ATOM 971 O O . THR A 1 122 ? 9.908 -14.229 -3.554 1.00 87.69 122 THR A O 1
ATOM 974 N N . HIS A 1 123 ? 9.996 -12.123 -4.290 1.00 92.62 123 HIS A N 1
ATOM 975 C CA . HIS A 1 123 ? 10.083 -11.529 -2.961 1.00 92.62 123 HIS A CA 1
ATOM 976 C C . HIS A 1 123 ? 8.791 -11.804 -2.154 1.00 92.62 123 HIS A C 1
ATOM 978 O O . HIS A 1 123 ? 7.705 -11.613 -2.706 1.00 92.62 123 HIS A O 1
ATOM 984 N N . PRO A 1 124 ? 8.869 -12.146 -0.846 1.00 93.94 124 PRO A N 1
ATOM 985 C CA . PRO A 1 124 ? 7.699 -12.518 -0.031 1.00 93.94 124 PRO A CA 1
ATOM 986 C C . PRO A 1 124 ? 6.561 -11.488 0.006 1.00 93.94 124 PRO A C 1
ATOM 988 O O . PRO A 1 124 ? 5.405 -11.832 0.231 1.00 93.94 124 PRO A O 1
ATOM 991 N N . LEU A 1 125 ? 6.871 -10.215 -0.269 1.00 94.38 125 LEU A N 1
ATOM 992 C CA . LEU A 1 125 ? 5.877 -9.146 -0.451 1.00 94.38 125 LEU A CA 1
ATOM 993 C C . LEU A 1 125 ? 4.762 -9.541 -1.437 1.00 94.38 125 LEU A C 1
ATOM 995 O O . LEU A 1 125 ? 3.631 -9.087 -1.286 1.00 94.38 125 LEU A O 1
ATOM 999 N N . PHE A 1 126 ? 5.066 -10.369 -2.439 1.00 94.44 126 PHE A N 1
ATOM 1000 C CA . PHE A 1 126 ? 4.127 -10.732 -3.495 1.00 94.44 126 PHE A CA 1
ATOM 1001 C C . PHE A 1 126 ? 3.389 -12.059 -3.274 1.00 94.44 126 PHE A C 1
ATOM 1003 O O . PHE A 1 126 ? 2.523 -12.402 -4.081 1.00 94.44 126 PHE A O 1
ATOM 1010 N N . ASP A 1 127 ? 3.644 -12.777 -2.177 1.00 94.38 127 ASP A N 1
ATOM 1011 C CA . ASP A 1 127 ? 3.053 -14.102 -1.911 1.00 94.38 127 ASP A CA 1
ATOM 1012 C C . ASP A 1 127 ? 1.518 -14.083 -1.855 1.00 94.38 127 ASP A C 1
ATOM 1014 O O . ASP A 1 127 ? 0.848 -15.109 -2.036 1.00 94.38 127 ASP A O 1
ATOM 1018 N N . HIS A 1 128 ? 0.936 -12.920 -1.563 1.00 96.06 128 HIS A N 1
ATOM 1019 C CA . HIS A 1 128 ? -0.506 -12.725 -1.408 1.00 96.06 128 HIS A CA 1
ATOM 1020 C C . HIS A 1 128 ? -1.089 -11.667 -2.350 1.00 96.06 128 HIS A C 1
ATOM 1022 O O . HIS A 1 128 ? -2.311 -11.496 -2.398 1.00 96.06 128 HIS A O 1
ATOM 1028 N N . ILE A 1 129 ? -0.242 -11.010 -3.145 1.00 96.75 129 ILE A N 1
ATOM 1029 C CA . ILE A 1 129 ? -0.666 -9.959 -4.064 1.00 96.75 129 ILE A CA 1
ATOM 1030 C C . ILE A 1 129 ? -1.406 -10.581 -5.244 1.00 96.75 129 ILE A C 1
ATOM 1032 O O . ILE A 1 129 ? -0.881 -11.416 -5.976 1.00 96.75 129 ILE A O 1
ATOM 1036 N N . THR A 1 130 ? -2.644 -10.133 -5.430 1.00 97.56 130 THR A N 1
ATOM 1037 C CA . THR A 1 130 ? -3.512 -10.522 -6.549 1.00 97.56 130 THR A CA 1
ATOM 1038 C C . THR A 1 130 ? -3.722 -9.382 -7.533 1.00 97.56 130 THR A C 1
ATOM 1040 O O . THR A 1 130 ? -3.984 -9.643 -8.707 1.00 97.56 130 THR A O 1
ATOM 1043 N N . HIS A 1 131 ? -3.583 -8.140 -7.069 1.00 96.75 131 HIS A N 1
ATOM 1044 C CA . HIS A 1 131 ? -3.734 -6.928 -7.860 1.00 96.75 131 HIS A CA 1
ATOM 1045 C C . HIS A 1 131 ? -2.485 -6.062 -7.695 1.00 96.75 131 HIS A C 1
ATOM 1047 O O . HIS A 1 131 ? -2.152 -5.657 -6.578 1.00 96.75 131 HIS A O 1
ATOM 1053 N N . LEU A 1 132 ? -1.805 -5.767 -8.797 1.00 93.44 132 LEU A N 1
ATOM 1054 C CA . LEU A 1 132 ? -0.615 -4.925 -8.795 1.00 93.44 132 LEU A CA 1
ATOM 1055 C C . LEU A 1 132 ? -0.858 -3.692 -9.659 1.00 93.44 132 LEU A C 1
ATOM 1057 O O . LEU A 1 132 ? -1.217 -3.811 -10.827 1.00 93.44 132 LEU A O 1
ATOM 1061 N N . GLY A 1 133 ? -0.672 -2.512 -9.078 1.00 91.38 133 GLY A N 1
ATOM 1062 C CA . GLY A 1 133 ? -0.657 -1.247 -9.797 1.00 91.38 133 GLY A CA 1
ATOM 1063 C C . GLY A 1 133 ? 0.774 -0.793 -10.023 1.00 91.38 133 GLY A C 1
ATOM 1064 O O . GLY A 1 133 ? 1.442 -0.397 -9.070 1.00 91.38 133 GLY A O 1
ATOM 1065 N N . LEU A 1 134 ? 1.229 -0.824 -11.270 1.00 87.81 134 LEU A N 1
ATOM 1066 C CA . LEU A 1 134 ? 2.453 -0.147 -11.671 1.00 87.81 134 LEU A CA 1
ATOM 1067 C C . LEU A 1 134 ? 2.116 1.340 -11.769 1.00 87.81 134 LEU A C 1
ATOM 1069 O O . LEU A 1 134 ? 1.184 1.711 -12.490 1.00 87.81 134 LEU A O 1
ATOM 1073 N N . GLY A 1 135 ? 2.807 2.166 -10.984 1.00 78.75 135 GLY A N 1
ATOM 1074 C CA . GLY A 1 135 ? 2.704 3.622 -11.047 1.00 78.75 135 GLY A CA 1
ATOM 1075 C C . GLY A 1 135 ? 3.160 4.174 -12.401 1.00 78.75 135 GLY A C 1
ATOM 1076 O O . GLY A 1 135 ? 2.995 3.551 -13.441 1.00 78.75 135 GLY A O 1
ATOM 1077 N N . HIS A 1 136 ? 3.783 5.351 -12.411 1.00 73.00 136 HIS A N 1
ATOM 1078 C CA . HIS A 1 136 ? 4.208 6.034 -13.644 1.00 73.00 136 HIS A CA 1
ATOM 1079 C C . HIS A 1 136 ? 5.316 5.327 -14.453 1.00 73.00 136 HIS A C 1
ATOM 1081 O O . HIS A 1 136 ? 5.906 5.940 -15.345 1.00 73.00 136 HIS A O 1
ATOM 1087 N N . SER A 1 137 ? 5.626 4.073 -14.137 1.00 66.19 137 SER A N 1
ATOM 1088 C CA . SER A 1 137 ? 6.603 3.249 -14.820 1.00 66.19 137 SER A CA 1
ATOM 1089 C C . SER A 1 137 ? 5.914 2.301 -15.793 1.00 66.19 137 SER A C 1
ATOM 1091 O O . SER A 1 137 ? 5.330 1.290 -15.406 1.00 66.19 137 SER A O 1
ATOM 1093 N N . ASP A 1 138 ? 6.046 2.599 -17.086 1.00 69.94 138 ASP A N 1
ATOM 1094 C CA . ASP A 1 138 ? 5.763 1.602 -18.113 1.00 69.94 138 ASP A CA 1
ATOM 1095 C C . ASP A 1 138 ? 6.701 0.398 -17.884 1.00 69.94 138 ASP A C 1
ATOM 1097 O O . ASP A 1 138 ? 7.915 0.582 -17.690 1.00 69.94 138 ASP A O 1
ATOM 1101 N N . PRO A 1 139 ? 6.180 -0.841 -17.846 1.00 71.44 139 PRO A N 1
ATOM 1102 C CA . PRO A 1 139 ? 7.029 -2.007 -17.675 1.00 71.44 139 PRO A CA 1
ATOM 1103 C C . PRO A 1 139 ? 7.926 -2.154 -18.910 1.00 71.44 139 PRO A C 1
ATOM 1105 O O . PRO A 1 139 ? 7.441 -2.300 -20.030 1.00 71.44 139 PRO A O 1
ATOM 1108 N N . SER A 1 140 ? 9.249 -2.141 -18.713 1.00 80.19 140 SER A N 1
ATOM 1109 C CA . SER A 1 140 ? 10.175 -2.637 -19.734 1.00 80.19 140 SER A CA 1
ATOM 1110 C C . SER A 1 140 ? 9.895 -4.122 -20.000 1.00 80.19 140 SER A C 1
ATOM 1112 O O . SER A 1 140 ? 9.302 -4.802 -19.161 1.00 80.19 140 SER A O 1
ATOM 1114 N N . ALA A 1 141 ? 10.343 -4.648 -21.144 1.00 78.62 141 ALA A N 1
ATOM 1115 C CA . ALA A 1 141 ? 10.187 -6.072 -21.463 1.00 78.62 141 ALA A CA 1
ATOM 1116 C C . ALA A 1 141 ? 10.730 -6.981 -20.340 1.00 78.62 141 ALA A C 1
ATOM 1118 O O . ALA A 1 141 ? 10.048 -7.904 -19.909 1.00 78.62 141 ALA A O 1
ATOM 1119 N N . GLU A 1 142 ? 11.893 -6.635 -19.782 1.00 74.44 142 GLU A N 1
ATOM 1120 C CA . GLU A 1 142 ? 12.511 -7.338 -18.648 1.00 74.44 142 GLU A CA 1
ATOM 1121 C C . GLU A 1 142 ? 11.625 -7.326 -17.389 1.00 74.44 142 GLU A C 1
ATOM 1123 O O . GLU A 1 142 ? 11.486 -8.334 -16.697 1.00 74.44 142 GLU A O 1
ATOM 1128 N N . ARG A 1 143 ? 10.959 -6.199 -17.096 1.00 78.12 143 ARG A N 1
ATOM 1129 C CA . ARG A 1 143 ? 10.018 -6.113 -15.966 1.00 78.12 143 ARG A CA 1
ATOM 1130 C C . ARG A 1 143 ? 8.762 -6.935 -16.221 1.00 78.12 143 ARG A C 1
ATOM 1132 O O . ARG A 1 143 ? 8.254 -7.560 -15.295 1.00 78.12 143 ARG A O 1
ATOM 1139 N N . ALA A 1 144 ? 8.269 -6.951 -17.457 1.00 82.50 144 ALA A N 1
ATOM 1140 C CA . ALA A 1 144 ? 7.107 -7.748 -17.833 1.00 82.50 144 ALA A CA 1
ATOM 1141 C C . ALA A 1 144 ? 7.366 -9.253 -17.647 1.00 82.50 144 ALA A C 1
ATOM 1143 O O . ALA A 1 144 ? 6.492 -9.955 -17.136 1.00 82.50 144 ALA A O 1
ATOM 1144 N N . GLU A 1 145 ? 8.571 -9.735 -17.973 1.00 84.00 145 GLU A N 1
ATOM 1145 C CA . GLU A 1 145 ? 8.978 -11.116 -17.680 1.00 84.00 145 GLU A CA 1
ATOM 1146 C C . GLU A 1 145 ? 8.951 -11.397 -16.175 1.00 84.00 145 GLU A C 1
ATOM 1148 O O . GLU A 1 145 ? 8.389 -12.404 -15.741 1.00 84.00 145 GLU A O 1
ATOM 1153 N N . GLY A 1 146 ? 9.464 -10.471 -15.363 1.00 84.62 146 GLY A N 1
ATOM 1154 C CA . GLY A 1 146 ? 9.429 -10.603 -13.911 1.00 84.62 146 GLY A CA 1
ATOM 1155 C C . GLY A 1 146 ? 8.011 -10.707 -13.333 1.00 84.62 146 GLY A C 1
ATOM 1156 O O . GLY A 1 146 ? 7.762 -11.518 -12.443 1.00 84.62 146 GLY A O 1
ATOM 1157 N N . LEU A 1 147 ? 7.050 -9.956 -13.873 1.00 88.25 147 LEU A N 1
ATOM 1158 C CA . LEU A 1 147 ? 5.654 -9.999 -13.417 1.00 88.25 147 LEU A CA 1
ATOM 1159 C C . LEU A 1 147 ? 4.997 -11.372 -13.613 1.00 88.25 147 LEU A C 1
ATOM 1161 O O . LEU A 1 147 ? 4.118 -11.736 -12.833 1.00 88.25 147 LEU A O 1
ATOM 1165 N N . SER A 1 148 ? 5.446 -12.155 -14.601 1.00 89.56 148 SER A N 1
ATOM 1166 C CA . SER A 1 148 ? 4.962 -13.527 -14.820 1.00 89.56 148 SER A CA 1
ATOM 1167 C C . SER A 1 148 ? 5.346 -14.496 -13.693 1.00 89.56 148 SER A C 1
ATOM 1169 O O . SER A 1 148 ? 4.713 -15.537 -13.531 1.00 89.56 148 SER A O 1
ATOM 1171 N N . LEU A 1 149 ? 6.356 -14.141 -12.891 1.00 90.69 149 LEU A N 1
ATOM 1172 C CA . LEU A 1 149 ? 6.837 -14.939 -11.764 1.00 90.69 149 LEU A CA 1
ATOM 1173 C C . LEU A 1 149 ? 6.088 -14.640 -10.459 1.00 90.69 149 LEU A C 1
ATOM 1175 O O . LEU A 1 149 ? 6.330 -15.314 -9.457 1.00 90.69 149 LEU A O 1
ATOM 1179 N N . VAL A 1 150 ? 5.185 -13.654 -10.444 1.00 92.81 150 VAL A N 1
ATOM 1180 C CA . VAL A 1 150 ? 4.377 -13.348 -9.261 1.00 92.81 150 VAL A CA 1
ATOM 1181 C C . VAL A 1 150 ? 3.256 -14.389 -9.133 1.00 92.81 150 VAL A C 1
ATOM 1183 O O . VAL A 1 150 ? 2.320 -14.391 -9.934 1.00 92.81 150 VAL A O 1
ATOM 1186 N N . PRO A 1 151 ? 3.285 -15.264 -8.112 1.00 93.19 151 PRO A N 1
ATOM 1187 C CA . PRO A 1 151 ? 2.550 -16.532 -8.135 1.00 93.19 151 PRO A CA 1
ATOM 1188 C C . PRO A 1 151 ? 1.024 -16.393 -8.075 1.00 93.19 151 PRO A C 1
ATOM 1190 O O . PRO A 1 151 ? 0.308 -17.332 -8.418 1.00 93.19 151 PRO A O 1
ATOM 1193 N N . ARG A 1 152 ? 0.509 -15.256 -7.593 1.00 96.00 152 ARG A N 1
ATOM 1194 C CA . ARG A 1 152 ? -0.931 -15.021 -7.395 1.00 96.00 152 ARG A CA 1
ATOM 1195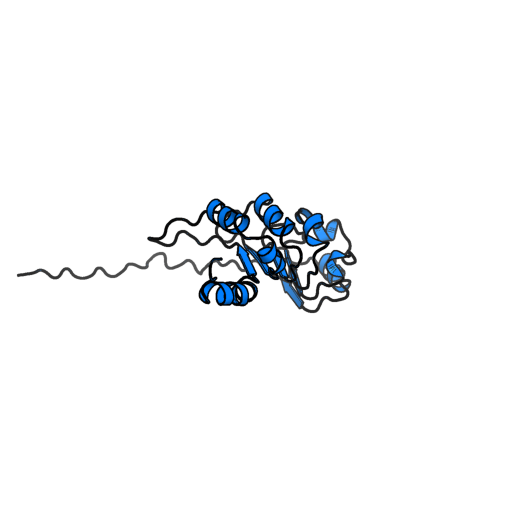 C C . ARG A 1 152 ? -1.467 -13.816 -8.154 1.00 96.00 152 ARG A C 1
ATOM 1197 O O . ARG A 1 152 ? -2.623 -13.447 -7.946 1.00 96.00 152 ARG A O 1
ATOM 1204 N N . LEU A 1 153 ? -0.661 -13.207 -9.021 1.00 95.88 153 LEU A N 1
ATOM 1205 C CA . LEU A 1 153 ? -1.078 -12.022 -9.755 1.00 95.88 153 LEU A CA 1
ATOM 1206 C C . LEU A 1 153 ? -2.215 -12.376 -10.722 1.00 9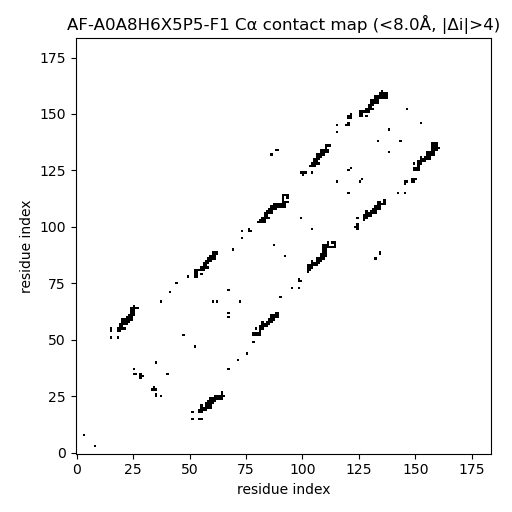5.88 153 LEU A C 1
ATOM 1208 O O . LEU A 1 153 ? -2.076 -13.241 -11.579 1.00 95.88 153 LEU A O 1
ATOM 1212 N N . THR A 1 154 ? -3.350 -11.696 -10.570 1.00 96.69 154 THR A N 1
ATOM 1213 C CA . THR A 1 154 ? -4.548 -11.881 -11.412 1.00 96.69 154 THR A CA 1
ATOM 1214 C C . THR A 1 154 ? -4.916 -10.613 -12.169 1.00 96.69 154 THR A C 1
ATOM 1216 O O . THR A 1 154 ? -5.446 -10.691 -13.272 1.00 96.69 154 THR A O 1
ATOM 1219 N N . HIS A 1 155 ? -4.612 -9.448 -11.593 1.00 95.62 155 HIS A N 1
ATOM 1220 C CA . HIS A 1 155 ? -4.899 -8.150 -12.181 1.00 95.62 155 HIS A CA 1
ATOM 1221 C C . HIS A 1 155 ? -3.637 -7.297 -12.168 1.00 95.62 155 HIS A C 1
ATOM 1223 O O . HIS A 1 155 ? -3.008 -7.107 -11.126 1.00 95.62 155 HIS A O 1
ATOM 1229 N N . LEU A 1 156 ? -3.298 -6.758 -13.332 1.00 92.06 156 LEU A N 1
ATOM 1230 C CA . LEU A 1 156 ? -2.219 -5.801 -13.503 1.00 92.06 156 LEU A CA 1
ATOM 1231 C C . LEU A 1 156 ? -2.822 -4.489 -13.997 1.00 92.06 156 LEU A C 1
ATOM 1233 O O . LEU A 1 156 ? -3.486 -4.457 -15.032 1.00 92.06 156 LEU A O 1
ATOM 1237 N N . PHE A 1 157 ? -2.586 -3.415 -13.256 1.00 89.25 157 PHE A N 1
ATOM 1238 C CA . PHE A 1 157 ? -2.952 -2.064 -13.651 1.00 89.25 157 PHE A CA 1
ATOM 1239 C C . PHE A 1 157 ? -1.677 -1.326 -14.022 1.00 89.25 157 PHE A C 1
ATOM 1241 O O . PHE A 1 157 ? -0.815 -1.108 -13.176 1.00 89.25 157 PHE A O 1
ATOM 1248 N N . CYS A 1 158 ? -1.567 -0.926 -15.281 1.00 85.06 158 CYS A N 1
ATOM 1249 C CA . CYS A 1 158 ? -0.515 -0.024 -15.720 1.00 85.06 158 CYS A CA 1
ATOM 1250 C C . CYS A 1 158 ? -1.128 1.368 -15.779 1.00 85.06 158 CYS A C 1
ATOM 1252 O O . CYS A 1 158 ? -1.895 1.670 -16.698 1.00 85.06 158 CYS A O 1
ATOM 1254 N N . ALA A 1 159 ? -0.839 2.199 -14.779 1.00 71.75 159 ALA A N 1
ATOM 1255 C CA . ALA A 1 159 ? -1.162 3.607 -14.884 1.00 71.75 159 ALA A CA 1
ATOM 1256 C C . ALA A 1 159 ? -0.156 4.221 -15.859 1.00 71.75 159 ALA A C 1
ATOM 1258 O O . ALA A 1 159 ? 0.901 4.708 -15.460 1.00 71.75 159 ALA A O 1
ATOM 1259 N N . SER A 1 160 ? -0.493 4.229 -17.153 1.00 60.09 160 SER A N 1
ATOM 1260 C CA . SER A 1 160 ? 0.178 5.160 -18.052 1.00 60.09 160 SER A CA 1
ATOM 1261 C C . SER A 1 160 ? 0.018 6.553 -17.447 1.00 60.09 160 SER A C 1
ATOM 1263 O O . SER A 1 160 ? -0.938 6.813 -16.704 1.00 60.09 160 SER A O 1
ATOM 1265 N N . ARG A 1 161 ? 0.952 7.470 -17.719 1.00 55.28 161 ARG A N 1
ATOM 1266 C CA . ARG A 1 161 ? 0.662 8.891 -17.530 1.00 55.28 161 ARG A CA 1
ATOM 1267 C C . ARG A 1 161 ? -0.555 9.209 -18.402 1.00 55.28 161 ARG A C 1
ATOM 1269 O O . ARG A 1 161 ? -0.414 9.701 -19.516 1.00 55.28 161 ARG A O 1
ATOM 1276 N N . LEU A 1 162 ? -1.759 8.965 -17.892 1.00 42.38 162 LEU A N 1
ATOM 1277 C CA . LEU A 1 162 ? -2.892 9.800 -18.179 1.00 42.38 162 LEU A CA 1
ATOM 1278 C C . LEU A 1 162 ? -2.414 11.143 -17.669 1.00 42.38 162 LEU A C 1
ATOM 1280 O O . LEU A 1 162 ? -2.518 11.465 -16.490 1.00 42.38 162 LEU A O 1
ATOM 1284 N N . SER A 1 163 ? -1.801 11.905 -18.568 1.00 42.53 163 SER A N 1
ATOM 1285 C CA . SER A 1 163 ? -1.934 13.331 -18.507 1.00 42.53 163 SER A CA 1
ATOM 1286 C C . SER A 1 163 ? -3.438 13.557 -18.417 1.00 42.53 163 SER A C 1
ATOM 1288 O O . SER A 1 163 ? -4.118 13.703 -19.428 1.00 42.53 163 SER A O 1
ATOM 1290 N N . TRP A 1 164 ? -3.955 13.676 -17.204 1.00 42.59 164 TRP A N 1
ATOM 1291 C CA . TRP A 1 164 ? -5.015 14.617 -16.910 1.00 42.59 164 TRP A CA 1
ATOM 1292 C C . TRP A 1 164 ? -4.440 16.033 -17.104 1.00 42.59 164 TRP A C 1
ATOM 1294 O O . TRP A 1 164 ? -4.638 16.942 -16.310 1.00 42.59 164 TRP A O 1
ATOM 1304 N N . ALA A 1 165 ? -3.827 16.279 -18.270 1.00 35.94 165 ALA A N 1
ATOM 1305 C CA . ALA A 1 165 ? -4.294 17.365 -19.088 1.00 35.94 165 ALA A CA 1
ATOM 1306 C C . ALA A 1 165 ? -5.810 17.160 -19.191 1.00 35.94 165 ALA A C 1
ATOM 1308 O O . ALA A 1 165 ? -6.330 16.565 -20.132 1.00 35.94 165 ALA A O 1
ATOM 1309 N N . MET A 1 166 ? -6.520 17.649 -18.172 1.00 34.53 166 MET A N 1
ATOM 1310 C CA . MET A 1 166 ? -7.765 18.349 -18.391 1.00 34.53 166 MET A CA 1
ATOM 1311 C C . MET A 1 166 ? -7.571 19.049 -19.740 1.00 34.53 166 MET A C 1
ATOM 1313 O O . MET A 1 166 ? -6.597 19.812 -19.847 1.00 34.53 166 MET A O 1
ATOM 1317 N N . PRO A 1 167 ? -8.360 18.738 -20.789 1.00 35.22 167 PRO A N 1
ATOM 1318 C CA . PRO A 1 167 ? -8.307 19.539 -22.007 1.00 35.22 167 PRO A CA 1
ATOM 1319 C C . PRO A 1 167 ? -8.329 20.985 -21.523 1.00 35.22 167 PRO A C 1
ATOM 1321 O O . PRO A 1 167 ? -9.188 21.260 -20.681 1.00 35.22 167 PRO A O 1
ATOM 1324 N N . PRO A 1 168 ? -7.330 21.823 -21.883 1.00 43.19 168 PRO A N 1
ATOM 1325 C CA . PRO A 1 168 ? -7.046 23.078 -21.196 1.00 43.19 168 PRO A CA 1
ATOM 1326 C C . PRO A 1 168 ? -8.373 23.760 -20.952 1.00 43.19 168 PRO A C 1
ATOM 1328 O O . PRO A 1 168 ? -9.047 24.115 -21.919 1.00 43.19 168 PRO A O 1
ATOM 1331 N N . ALA A 1 169 ? -8.803 23.784 -19.687 1.00 44.84 169 ALA A N 1
ATOM 1332 C CA . ALA A 1 169 ? -10.129 24.248 -19.348 1.00 44.84 169 ALA A CA 1
ATOM 1333 C C . ALA A 1 169 ? -10.206 25.667 -19.894 1.00 44.84 169 ALA A C 1
ATOM 1335 O O . ALA A 1 169 ? -9.475 26.542 -19.434 1.00 44.84 169 ALA A O 1
ATOM 1336 N N . SER A 1 170 ? -10.980 25.825 -20.969 1.00 48.12 170 SER A N 1
ATOM 1337 C CA . SER A 1 170 ? -11.585 27.060 -21.444 1.00 48.12 170 SER A CA 1
ATOM 1338 C C . SER A 1 170 ? -10.947 28.311 -20.840 1.00 48.12 170 SER A C 1
ATOM 1340 O O . SER A 1 170 ? -11.441 28.861 -19.856 1.00 48.12 170 SER A O 1
ATOM 1342 N N . ARG A 1 171 ? -9.868 28.789 -21.465 1.00 43.34 171 ARG A N 1
ATOM 1343 C CA . ARG A 1 171 ? -9.239 30.081 -21.151 1.00 43.34 171 ARG A CA 1
ATOM 1344 C C . ARG A 1 171 ? -10.145 31.289 -21.466 1.00 43.34 171 ARG A C 1
ATOM 1346 O O . ARG A 1 171 ? -9.702 32.420 -21.360 1.00 43.34 171 ARG A O 1
ATOM 1353 N N . ASP A 1 172 ? -11.408 31.053 -21.816 1.00 48.53 172 ASP A N 1
ATOM 1354 C CA . ASP A 1 172 ? -12.450 32.052 -22.044 1.00 48.53 172 ASP A CA 1
ATOM 1355 C C . ASP A 1 172 ? -13.824 31.459 -21.662 1.00 48.53 172 ASP A C 1
ATOM 1357 O O . ASP A 1 172 ? -14.669 31.184 -22.509 1.00 48.53 172 ASP A O 1
ATOM 1361 N N . MET A 1 173 ? -14.093 31.265 -20.369 1.00 44.16 173 MET A N 1
ATOM 1362 C CA . MET A 1 173 ? -15.472 31.403 -19.882 1.00 44.16 173 MET A CA 1
ATOM 1363 C C . MET A 1 173 ? -15.673 32.859 -19.468 1.00 44.16 173 MET A C 1
ATOM 1365 O O . MET A 1 173 ? -15.708 33.208 -18.289 1.00 44.16 173 MET A O 1
ATOM 1369 N N . ARG A 1 174 ? -15.788 33.740 -20.470 1.00 48.78 174 ARG A N 1
ATOM 1370 C CA . ARG A 1 174 ? -16.424 35.040 -20.259 1.00 48.78 174 ARG A CA 1
ATOM 1371 C C . ARG A 1 174 ? -17.876 34.756 -19.922 1.00 48.78 174 ARG A C 1
ATOM 1373 O O . ARG A 1 174 ? -18.664 34.410 -20.798 1.00 48.78 174 ARG A O 1
ATOM 1380 N N . PHE A 1 175 ? -18.227 34.894 -18.653 1.00 47.50 175 PHE A N 1
ATOM 1381 C CA . PHE A 1 175 ? -19.623 35.032 -18.278 1.00 47.50 175 PHE A CA 1
ATOM 1382 C C . PHE A 1 175 ? -20.169 36.261 -19.018 1.00 47.50 175 PHE A C 1
ATOM 1384 O O . PHE A 1 175 ? -19.605 37.348 -18.851 1.00 47.50 175 PHE A O 1
ATOM 1391 N N . PRO A 1 176 ? -21.209 36.134 -19.863 1.00 49.97 176 PRO A N 1
ATOM 1392 C CA . PRO A 1 176 ? -21.866 37.308 -20.408 1.00 49.97 176 PRO A CA 1
ATOM 1393 C C . PRO A 1 176 ? -22.358 38.134 -19.219 1.00 49.97 176 PRO A C 1
ATOM 1395 O O . PRO A 1 176 ? -23.111 37.644 -18.374 1.00 49.97 176 PRO A O 1
ATOM 1398 N N . GLY A 1 177 ? -21.848 39.363 -19.119 1.00 56.34 177 GLY A N 1
ATOM 1399 C CA . GLY A 1 177 ? -22.221 40.302 -18.073 1.00 56.34 177 GLY A CA 1
ATOM 1400 C C . GLY A 1 177 ? -23.738 40.397 -17.993 1.00 56.34 177 GLY A C 1
ATOM 1401 O O . GLY A 1 177 ? -24.415 40.569 -19.009 1.00 56.34 177 GLY A O 1
ATOM 1402 N N . ARG A 1 178 ? -24.280 40.249 -16.783 1.00 51.75 178 ARG A N 1
ATOM 1403 C CA . ARG A 1 178 ? -25.694 40.524 -16.537 1.00 51.75 178 ARG A CA 1
ATOM 1404 C C . ARG A 1 178 ? -25.971 41.975 -16.949 1.00 51.75 178 ARG A C 1
ATOM 1406 O O . ARG A 1 178 ? -25.226 42.855 -16.516 1.00 51.75 178 ARG A O 1
ATOM 1413 N N . PRO A 1 179 ? -27.011 42.251 -17.750 1.00 59.47 179 PRO A N 1
ATOM 1414 C CA . PRO A 1 179 ? -27.403 43.622 -18.020 1.00 59.47 179 PRO A CA 1
ATOM 1415 C C . PRO A 1 179 ? -27.823 44.286 -16.706 1.00 59.47 179 PRO A C 1
ATOM 1417 O O . PRO A 1 179 ? -28.591 43.724 -15.923 1.00 59.47 179 PRO A O 1
ATOM 1420 N N . HIS A 1 180 ? -27.286 45.479 -16.458 1.00 59.75 180 HIS A N 1
ATOM 1421 C CA . HIS A 1 180 ? -27.738 46.352 -15.387 1.00 59.75 180 HIS A CA 1
ATOM 1422 C C . HIS A 1 180 ? -29.222 46.668 -15.595 1.00 59.75 180 HIS A C 1
ATOM 1424 O O . HIS A 1 180 ? -29.593 47.302 -16.582 1.00 59.75 180 HIS A O 1
ATOM 1430 N N . CYS A 1 181 ? -30.072 46.259 -14.654 1.00 62.34 181 CYS A N 1
ATOM 1431 C CA . CYS A 1 181 ? -31.398 46.844 -14.517 1.00 62.34 181 CYS A CA 1
ATOM 1432 C C . CYS A 1 181 ? -31.209 48.289 -14.042 1.00 62.34 181 CYS A C 1
ATOM 1434 O O . CYS A 1 181 ? -30.903 48.526 -12.874 1.00 62.34 181 CYS A O 1
ATOM 1436 N N . ALA A 1 182 ? -31.347 49.245 -14.958 1.00 56.62 182 ALA A N 1
ATOM 1437 C CA . ALA A 1 182 ? -31.548 50.640 -14.607 1.00 56.62 182 ALA A CA 1
ATOM 1438 C C . ALA A 1 182 ? -32.929 50.758 -13.944 1.00 56.62 182 ALA A C 1
ATOM 1440 O O . ALA A 1 182 ? -33.950 50.497 -14.579 1.00 56.62 182 ALA A O 1
ATOM 1441 N N . GLY A 1 183 ? -32.944 51.075 -12.650 1.00 66.62 183 GLY A N 1
ATOM 1442 C CA . GLY A 1 183 ? -34.153 51.508 -11.959 1.00 66.62 183 GLY A CA 1
ATOM 1443 C C . GLY A 1 183 ? -34.498 52.931 -12.387 1.00 66.62 183 GLY A C 1
ATOM 1444 O O . GLY A 1 183 ? -33.608 53.783 -12.437 1.00 66.62 183 GLY A O 1
ATOM 1445 N N . ALA A 1 184 ? -35.767 53.134 -12.735 1.00 60.00 184 ALA A N 1
ATOM 1446 C CA . ALA A 1 184 ? -36.400 54.441 -12.866 1.00 60.00 184 ALA A CA 1
ATOM 1447 C C . ALA A 1 184 ? -36.703 55.044 -11.487 1.00 60.00 184 ALA A C 1
ATOM 1449 O O . ALA A 1 184 ? -36.881 54.249 -10.532 1.00 60.00 184 ALA A O 1
#

Secondary structure (DSSP, 8-state):
-----HHHHHHHHHHHHHTSEEEEE-----TTS----HHHHHHHHHHS-HHHHHH--EEEEE-TTS---HHHHHHHHTT-TT-SEEEEEEEEGGGGHHHHTTS--SEEEEE-TTHHHHS-TTSGGGSS--EEEE-S-PPPHHHHHHHTT-TT--EEEE--------S---TT--PPPPPP----

Organism: NCBI:txid2733690

Solvent-accessible surface area (backbone atoms only — not comparable to full-atom values): 10854 Å² total; per-residue (Å²): 137,83,80,79,56,73,66,57,59,53,46,68,63,45,45,58,68,73,45,23,55,51,74,48,63,51,71,69,78,50,93,96,52,81,73,83,47,70,67,57,54,49,50,55,56,72,69,51,58,74,71,52,30,63,38,21,32,32,41,39,37,45,58,93,55,42,85,77,49,71,69,56,54,51,62,52,44,74,56,34,63,48,30,27,33,42,34,34,61,80,40,53,47,60,87,42,37,91,62,51,51,81,31,68,35,33,30,46,27,19,25,50,77,62,39,64,75,81,40,64,51,77,43,75,65,34,75,56,23,31,30,40,30,36,20,81,53,80,73,49,74,72,52,52,56,39,58,73,56,29,88,44,61,76,42,80,43,73,43,65,81,71,66,78,64,59,72,78,74,66,94,71,76,73,72,79,74,77,79,80,80,80,80,130